Protein AF-Q5FQJ7-F1 (afdb_monomer)

Foldseek 3Di:
DDDDDDDDDDPPPDPDDPDDPDDDQDADADPDPPDDDDPDPPHHDHPHPDCPVVVVVVVVVVVVVCCVVCVVVVVVVVVCPVVDPLAPDAQQQLAAAPCLQEAPDCQWPVNNPVRCVQNVLHGDDPVSSPLHQFPLLVVLLVVLVVCVVVDDPLSVVLNVLLVVLNQQRRAQWHHHRNDIHGDPGPNVVVCPDSVSVHDRSSVSSVSNNVSSVVSLVVQCVVDPDPVSVVSVVNSVNRRHTDPPRPDPDPDDPDPVVD

Sequence (258 aa):
MVESFAGLPAVVQSVSRPDDHKAPLYCGVVDDCTAPARYLHGGPIYFRRDGGCDLARDVGLAGIVTIILASPFLLYLVKGMKVVPGQLNDPDFYSADILNFLVPTPVTLPGGALFSSVSDQFTGNISEQDAYIGLPFFLLAVYFSTIAFRSSLLVKRCVLVFWISVLFSLGGVLHAGENVAHGPLPWHLVDHLPVVSSVLPVRFAMFTSLALTVLCAVFLAQRPTVGRYGVVLCGLLFLFPAPAAQGWEATTSSPFFT

Secondary structure (DSSP, 8-state):
-----------------S--------------TT------TT------S--HHHHHHHHHHHHHHHHHHHHHHHHHHHHHTTTS-S-SS-TTTTPPBTGGGTSPPTTBGGGSTTTHHHHTT-SS-GGG-TT---HHHHHHHHHHHHHGGGS-HHHHHHHHHHHHHHHHHTTTSEEETTEEE----GGGGTTTSTTTTTS-GGGGHHHHHHHHHHHHHHHHHH---HHHHHHHHHHHHHT-B-TTSTT--S----TT--

Mean predicted aligned error: 14.24 Å

Radius of gyration: 25.1 Å; Cα contacts (8 Å, |Δi|>4): 280; chains: 1; bounding box: 56×66×88 Å

Solvent-accessible surface area (backbone atoms only — not comparable to full-atom values): 15317 Å² total; per-residue (Å²): 134,82,90,81,84,82,89,84,78,82,85,75,83,77,84,81,73,87,89,72,101,64,86,82,82,64,80,61,81,74,90,65,94,80,71,77,87,75,85,57,91,88,64,67,83,64,70,70,86,82,45,69,67,60,49,52,48,51,53,48,54,52,48,52,53,49,49,62,74,42,39,69,59,52,54,52,50,64,68,43,55,84,78,49,67,90,62,82,41,60,30,59,53,32,19,32,36,63,50,34,43,65,46,42,39,54,59,21,51,70,5,33,90,83,30,38,90,56,44,74,39,46,60,56,53,82,91,58,57,68,47,50,61,22,58,57,42,49,53,48,52,53,52,49,55,75,44,22,90,81,46,56,72,65,54,36,50,31,48,49,46,23,53,51,20,48,57,51,7,24,18,48,32,45,32,52,44,85,45,75,45,86,55,99,36,79,35,66,80,47,48,84,38,81,75,47,40,42,42,54,20,26,62,34,29,60,48,25,54,50,28,47,51,53,50,51,50,54,58,46,68,76,58,83,41,73,68,56,54,47,49,52,51,50,21,51,54,48,59,30,67,25,88,81,33,86,81,88,60,96,72,81,88,55,85,88,83,113

Structure (mmCIF, N/CA/C/O backbone):
data_AF-Q5FQJ7-F1
#
_entry.id   AF-Q5FQJ7-F1
#
loop_
_atom_site.group_PDB
_atom_site.id
_atom_site.type_symbol
_atom_site.label_atom_id
_atom_site.label_alt_id
_atom_site.label_comp_id
_atom_site.label_asym_id
_atom_site.label_entity_id
_atom_site.label_seq_id
_atom_site.pdbx_PDB_ins_code
_atom_site.Cartn_x
_atom_site.Cartn_y
_atom_site.Cartn_z
_atom_site.occupancy
_atom_site.B_iso_or_equiv
_atom_site.auth_seq_id
_atom_site.auth_comp_id
_atom_site.auth_asym_id
_atom_site.auth_atom_id
_atom_site.pdbx_PDB_model_num
ATOM 1 N N . MET A 1 1 ? -15.580 -45.602 52.787 1.00 35.66 1 MET A N 1
ATOM 2 C CA . MET A 1 1 ? -14.715 -45.618 51.590 1.00 35.66 1 MET A CA 1
ATOM 3 C C . MET A 1 1 ? -15.063 -44.340 50.820 1.00 35.66 1 MET A C 1
ATOM 5 O O . MET A 1 1 ? -16.170 -44.286 50.313 1.00 35.66 1 MET A O 1
ATOM 9 N N . VAL A 1 2 ? -14.450 -43.205 51.202 1.00 31.28 2 VAL A N 1
ATOM 10 C CA . VAL A 1 2 ? -13.399 -42.468 50.437 1.00 31.28 2 VAL A CA 1
ATOM 11 C C . VAL A 1 2 ? -14.014 -41.852 49.160 1.00 31.28 2 VAL A C 1
ATOM 13 O O . VAL A 1 2 ? -14.440 -42.609 48.301 1.00 31.28 2 VAL A O 1
ATOM 16 N N . GLU A 1 3 ? -14.391 -40.559 49.155 1.00 31.31 3 GLU A N 1
ATOM 17 C CA . GLU A 1 3 ? -13.619 -39.384 48.640 1.00 31.31 3 GLU A CA 1
ATOM 18 C C . GLU A 1 3 ? -13.274 -39.459 47.127 1.00 31.31 3 GLU A C 1
ATOM 20 O O . GLU A 1 3 ? -12.993 -40.540 46.638 1.00 31.31 3 GLU A O 1
ATOM 25 N N . SER A 1 4 ? -13.162 -38.406 46.301 1.00 31.97 4 SER A N 1
ATOM 26 C CA . SER A 1 4 ? -13.477 -36.968 46.339 1.00 31.97 4 SER A CA 1
ATOM 27 C C . SER A 1 4 ? -12.961 -36.298 45.029 1.00 31.97 4 SER A C 1
ATOM 29 O O . SER A 1 4 ? -12.097 -36.866 44.367 1.00 31.97 4 SER A O 1
ATOM 31 N N . PHE A 1 5 ? -13.438 -35.068 44.750 1.00 35.50 5 PHE A N 1
ATOM 32 C CA . PHE A 1 5 ? -12.867 -33.961 43.931 1.00 35.50 5 PHE A CA 1
ATOM 33 C C . PHE A 1 5 ? -12.778 -34.101 42.387 1.00 35.50 5 PHE A C 1
ATOM 35 O O . PHE A 1 5 ? -12.168 -35.017 41.858 1.00 35.50 5 PHE A O 1
ATOM 42 N N . ALA A 1 6 ? -13.491 -33.270 41.604 1.00 33.50 6 ALA A N 1
ATOM 43 C CA . ALA A 1 6 ? -13.237 -31.855 41.214 1.00 33.50 6 ALA A CA 1
ATOM 4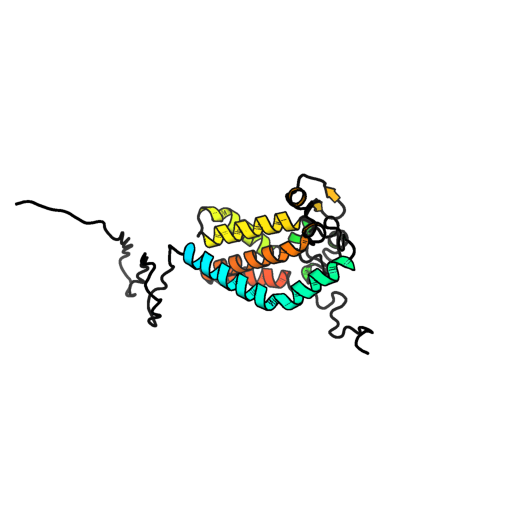4 C C . ALA A 1 6 ? -12.625 -31.792 39.800 1.00 33.50 6 ALA A C 1
ATOM 46 O O . ALA A 1 6 ? -11.720 -32.546 39.492 1.00 33.50 6 ALA A O 1
ATOM 47 N N . GLY A 1 7 ? -13.088 -30.979 38.850 1.00 29.62 7 GLY A N 1
ATOM 48 C CA . GLY A 1 7 ? -13.460 -29.577 38.973 1.00 29.62 7 GLY A CA 1
ATOM 49 C C . GLY A 1 7 ? -12.311 -28.727 38.428 1.00 29.62 7 GLY A C 1
ATOM 50 O O . GLY A 1 7 ? -11.294 -28.603 39.093 1.00 29.62 7 GLY A O 1
ATOM 51 N N . LEU A 1 8 ? -12.483 -28.122 37.249 1.00 27.78 8 LEU A N 1
ATOM 52 C CA . LEU A 1 8 ? -11.815 -26.873 36.873 1.00 27.78 8 LEU A CA 1
ATOM 53 C C . LEU A 1 8 ? -12.796 -26.047 36.017 1.00 27.78 8 LEU A C 1
ATOM 55 O O . LEU A 1 8 ? -13.472 -26.609 35.154 1.00 27.78 8 LEU A O 1
ATOM 59 N N . PRO A 1 9 ? -12.961 -24.747 36.314 1.00 33.84 9 PRO A N 1
ATOM 60 C CA . PRO A 1 9 ? -14.125 -23.972 35.917 1.00 33.84 9 PRO A CA 1
ATOM 61 C C . PRO A 1 9 ? -13.927 -23.293 34.561 1.00 33.84 9 PRO A C 1
ATOM 63 O O . PRO A 1 9 ? -12.853 -22.775 34.254 1.00 33.84 9 PRO A O 1
ATOM 66 N N . ALA A 1 10 ? -15.012 -23.187 33.794 1.00 34.34 10 ALA A N 1
ATOM 67 C CA . ALA A 1 10 ? -15.124 -22.145 32.787 1.00 34.34 10 ALA A CA 1
ATOM 68 C C . ALA A 1 10 ? -14.987 -20.793 33.503 1.00 34.34 10 ALA A C 1
ATOM 70 O O . ALA A 1 10 ? -15.807 -20.447 34.358 1.00 34.34 10 ALA A O 1
ATOM 71 N N . VAL A 1 11 ? -13.937 -20.036 33.189 1.00 30.31 11 VAL A N 1
ATOM 72 C CA . VAL A 1 11 ? -13.782 -18.659 33.663 1.00 30.31 11 VAL A CA 1
ATOM 73 C C . VAL A 1 11 ? -14.806 -17.805 32.918 1.00 30.31 11 VAL A C 1
ATOM 75 O O . VAL A 1 11 ? -14.538 -17.223 31.871 1.00 30.31 11 VAL A O 1
ATOM 78 N N . VAL A 1 12 ? -16.022 -17.771 33.454 1.00 35.97 12 VAL A N 1
ATOM 79 C CA . VAL A 1 12 ? -17.075 -16.843 33.054 1.00 35.97 12 VAL A CA 1
ATOM 80 C C . VAL A 1 12 ? -16.757 -15.511 33.725 1.00 35.97 12 VAL A C 1
ATOM 82 O O . VAL A 1 12 ? -17.091 -15.290 34.886 1.00 35.97 12 VAL A O 1
ATOM 85 N N . GLN A 1 13 ? -16.073 -14.610 33.019 1.00 27.72 13 GLN A N 1
ATOM 86 C CA . GLN A 1 13 ? -15.985 -13.220 33.464 1.00 27.72 13 GLN A CA 1
ATOM 87 C C . GLN A 1 13 ? -17.337 -12.537 33.222 1.00 27.72 13 GLN A C 1
ATOM 89 O O . GLN A 1 13 ? -17.620 -12.042 32.134 1.00 27.72 13 GLN A O 1
ATOM 94 N N . SER A 1 14 ? -18.184 -12.512 34.251 1.00 28.58 14 SER A N 1
ATOM 95 C CA . SER A 1 14 ? -19.385 -11.682 34.287 1.00 28.58 14 SER A CA 1
ATOM 96 C C . SER A 1 14 ? -18.992 -10.231 34.583 1.00 28.58 14 SER A C 1
ATOM 98 O O . SER A 1 14 ? -18.737 -9.870 35.731 1.00 28.58 14 SER A O 1
ATOM 100 N N . VAL A 1 15 ? -18.952 -9.375 33.562 1.00 31.47 15 VAL A N 1
ATOM 101 C CA . VAL A 1 15 ? -18.993 -7.921 33.779 1.00 31.47 15 VAL A CA 1
ATOM 102 C C . VAL A 1 15 ? -20.461 -7.532 33.927 1.00 31.47 15 VAL A C 1
ATOM 104 O O . VAL A 1 15 ? -21.143 -7.245 32.948 1.00 31.47 15 VAL A O 1
ATOM 107 N N . SER A 1 16 ? -20.971 -7.570 35.156 1.00 28.22 16 SER A N 1
ATOM 108 C CA . SER A 1 16 ? -22.284 -7.025 35.501 1.00 28.22 16 SER A CA 1
ATOM 109 C C . SER A 1 16 ? -22.171 -5.511 35.701 1.00 28.22 16 SER A C 1
ATOM 111 O O . SER A 1 16 ? -21.636 -5.057 36.712 1.00 28.22 16 SER A O 1
ATOM 113 N N . ARG A 1 17 ? -22.669 -4.719 34.743 1.00 29.86 17 ARG A N 1
ATOM 114 C CA . ARG A 1 17 ? -23.139 -3.352 35.025 1.00 29.86 17 ARG A CA 1
ATOM 115 C C . ARG A 1 17 ? -24.622 -3.431 35.399 1.00 29.86 17 ARG A C 1
ATOM 117 O O . ARG A 1 17 ? -25.342 -4.156 34.712 1.00 29.86 17 ARG A O 1
ATOM 124 N N . PRO A 1 18 ? -25.078 -2.736 36.453 1.00 37.91 18 PRO A N 1
ATOM 125 C CA . PRO A 1 18 ? -26.500 -2.606 36.718 1.00 37.91 18 PRO A CA 1
ATOM 126 C C . PRO A 1 18 ? -27.097 -1.617 35.704 1.00 37.91 18 PRO A C 1
ATOM 128 O O . PRO A 1 18 ? -26.438 -0.646 35.335 1.00 37.91 18 PRO A O 1
ATOM 131 N N . ASP A 1 19 ? -28.323 -1.902 35.272 1.00 40.00 19 ASP A N 1
ATOM 132 C CA . ASP A 1 19 ? -29.201 -1.062 34.445 1.00 40.00 19 ASP A CA 1
ATOM 133 C C . ASP A 1 19 ? -28.942 -1.054 32.927 1.00 40.00 19 ASP A C 1
ATOM 135 O O . ASP A 1 19 ? -28.351 -0.133 32.376 1.00 40.00 19 ASP A O 1
ATOM 139 N N . ASP A 1 20 ? -29.448 -2.083 32.233 1.00 36.59 20 ASP A N 1
ATOM 140 C CA . ASP A 1 20 ? -30.180 -1.910 30.965 1.00 36.59 20 ASP A CA 1
ATOM 141 C C . ASP A 1 20 ? -30.825 -3.232 30.501 1.00 36.59 20 ASP A C 1
ATOM 143 O O . ASP A 1 20 ? -30.197 -4.291 30.492 1.00 36.59 20 ASP A O 1
ATOM 147 N N . HIS A 1 21 ? -32.094 -3.180 30.081 1.00 38.12 21 HIS A N 1
ATOM 148 C CA . HIS A 1 21 ? -32.849 -4.290 29.477 1.00 38.12 21 HIS A CA 1
ATOM 149 C C . HIS A 1 21 ? -32.295 -4.671 28.086 1.00 38.12 21 HIS A C 1
ATOM 151 O O . HIS A 1 21 ? -32.918 -4.403 27.057 1.00 38.12 21 HIS A O 1
ATOM 157 N N . LYS A 1 22 ? -31.122 -5.309 28.016 1.00 38.38 22 LYS A N 1
ATOM 158 C CA . LYS A 1 22 ? -30.629 -5.958 26.790 1.00 38.38 22 LYS A CA 1
ATOM 159 C C . LYS A 1 22 ? -30.066 -7.336 27.109 1.00 38.38 22 LYS A C 1
ATOM 161 O O . LYS A 1 22 ? -29.233 -7.484 27.998 1.00 38.38 22 LYS A O 1
ATOM 166 N N . ALA A 1 23 ? -30.553 -8.339 26.380 1.00 33.94 23 ALA A N 1
ATOM 167 C CA . ALA A 1 23 ? -30.128 -9.727 26.506 1.00 33.94 23 ALA A CA 1
ATOM 168 C C . ALA A 1 23 ? -28.586 -9.838 26.473 1.00 33.94 23 ALA A C 1
ATOM 170 O O . ALA A 1 23 ? -27.952 -9.211 25.618 1.00 33.94 23 ALA A O 1
ATOM 171 N N . PRO A 1 24 ? -27.967 -10.609 27.383 1.00 32.44 24 PRO A N 1
ATOM 172 C CA . PRO A 1 24 ? -26.518 -10.746 27.439 1.00 32.44 24 PRO A CA 1
ATOM 173 C C . PRO A 1 24 ? -25.988 -11.429 26.169 1.00 32.44 24 PRO A C 1
ATOM 175 O O . PRO A 1 24 ? -26.358 -12.559 25.851 1.00 32.44 24 PRO A O 1
ATOM 178 N N . LEU A 1 25 ? -25.088 -10.752 25.447 1.00 38.28 25 LEU A N 1
ATOM 179 C CA . LEU A 1 25 ? -24.269 -11.374 24.406 1.00 38.28 25 LEU A CA 1
ATOM 180 C C . LEU A 1 25 ? -23.236 -12.285 25.087 1.00 38.28 25 LEU A C 1
ATOM 182 O O . LEU A 1 25 ? -22.182 -11.834 25.533 1.00 38.28 25 LEU A O 1
ATOM 186 N N . TYR A 1 26 ? -23.549 -13.575 25.188 1.00 38.62 26 TYR A N 1
ATOM 187 C CA . TYR A 1 26 ? -22.611 -14.588 25.664 1.00 38.62 26 TYR A CA 1
ATOM 188 C C . TYR A 1 26 ? -21.537 -14.852 24.602 1.00 38.62 26 TYR A C 1
ATOM 190 O O . TYR A 1 26 ? -21.792 -15.527 23.614 1.00 38.62 26 TYR A O 1
ATOM 198 N N . CYS A 1 27 ? -20.319 -14.353 24.799 1.00 34.50 27 CYS A N 1
ATOM 199 C CA . CYS A 1 27 ? -19.167 -14.757 23.994 1.00 34.50 27 CYS A CA 1
ATOM 200 C C . CYS A 1 27 ? -18.543 -15.997 24.652 1.00 34.50 27 CYS A C 1
ATOM 202 O O . CYS A 1 27 ? -17.736 -15.874 25.571 1.00 34.50 27 CYS A O 1
ATOM 204 N N . GLY A 1 28 ? -18.990 -17.195 24.269 1.00 37.44 28 GLY A N 1
ATOM 205 C CA . GLY A 1 28 ? -18.349 -18.434 24.715 1.00 37.44 28 GLY A CA 1
ATOM 206 C C . GLY A 1 28 ? -17.117 -18.745 23.861 1.00 37.44 28 GLY A C 1
ATOM 207 O O . GLY A 1 28 ? -17.062 -18.384 22.690 1.00 37.44 28 GLY A O 1
ATOM 208 N N . VAL A 1 29 ? -16.123 -19.412 24.439 1.00 41.06 29 VAL A N 1
ATOM 209 C CA . VAL A 1 29 ? -15.002 -20.029 23.714 1.00 41.06 29 VAL A CA 1
ATOM 210 C C . VAL A 1 29 ? -15.277 -21.532 23.730 1.00 41.06 29 VAL A C 1
ATOM 212 O O . VAL A 1 29 ? -15.572 -22.074 24.793 1.00 41.06 29 VAL A O 1
ATOM 215 N N . VAL A 1 30 ? -15.298 -22.179 22.563 1.00 46.66 30 VAL A N 1
ATOM 216 C CA . VAL A 1 30 ? -15.550 -23.624 22.435 1.00 46.66 30 VAL A CA 1
ATOM 217 C C . VAL A 1 30 ? -14.259 -24.287 21.965 1.00 46.66 30 VAL A C 1
ATOM 219 O O . VAL A 1 30 ? -13.826 -24.039 20.839 1.00 46.66 30 VAL A O 1
ATOM 222 N N . ASP A 1 31 ? -13.683 -25.134 22.818 1.00 41.75 31 ASP A N 1
ATOM 223 C CA . ASP A 1 31 ? -12.383 -25.798 22.608 1.00 41.75 31 ASP A CA 1
ATOM 224 C C . ASP A 1 31 ? -12.505 -27.159 21.876 1.00 41.75 31 ASP A C 1
ATOM 226 O O . ASP A 1 31 ? -11.554 -27.933 21.805 1.00 41.75 31 ASP A O 1
ATOM 230 N N . ASP A 1 32 ? -13.674 -27.497 21.318 1.00 39.62 32 ASP A N 1
ATOM 231 C CA . ASP A 1 32 ? -13.941 -28.853 20.813 1.00 39.62 32 ASP A CA 1
ATOM 232 C C . ASP A 1 32 ? -13.704 -29.009 19.300 1.00 39.62 32 ASP A C 1
ATOM 234 O O . ASP A 1 32 ? -14.582 -28.713 18.481 1.00 39.62 32 ASP A O 1
ATOM 238 N N . CYS A 1 33 ? -12.511 -29.489 18.928 1.00 46.53 33 CYS A N 1
ATOM 239 C CA . CYS A 1 33 ? -11.994 -29.692 17.562 1.00 46.53 33 CYS A CA 1
ATOM 240 C C . CYS A 1 33 ? -12.867 -30.533 16.605 1.00 46.53 33 CYS A C 1
ATOM 242 O O . CYS A 1 33 ? -12.540 -30.614 15.424 1.00 46.53 33 CYS A O 1
ATOM 244 N N . THR A 1 34 ? -13.956 -31.163 17.060 1.00 38.94 34 THR A N 1
ATOM 245 C CA . THR A 1 34 ? -14.743 -32.100 16.229 1.00 38.94 34 THR A CA 1
ATOM 246 C C . THR A 1 34 ? -16.180 -31.677 15.920 1.00 38.94 34 THR A C 1
ATOM 248 O O . THR A 1 34 ? -16.844 -32.330 15.113 1.00 38.94 34 THR A O 1
ATOM 251 N N . ALA A 1 35 ? -16.676 -30.569 16.478 1.00 38.06 35 ALA A N 1
ATOM 252 C CA . ALA A 1 35 ? -18.060 -30.155 16.254 1.00 38.06 35 ALA A CA 1
ATOM 253 C C . ALA A 1 35 ? -18.236 -29.346 14.943 1.00 38.06 35 ALA A C 1
ATOM 255 O O . ALA A 1 35 ? -17.605 -28.294 14.789 1.00 38.06 35 ALA A O 1
ATOM 256 N N . PRO A 1 36 ? -19.115 -29.767 14.005 1.00 35.62 36 PRO A N 1
ATOM 257 C CA . PRO A 1 36 ? -19.449 -28.968 12.830 1.00 35.62 36 PRO A CA 1
ATOM 258 C C . PRO A 1 36 ? -20.220 -27.706 13.237 1.00 35.62 36 PRO A C 1
ATOM 260 O O . PRO A 1 36 ? -21.120 -27.752 14.079 1.00 35.62 36 PRO A O 1
ATOM 263 N N . ALA A 1 37 ? -19.885 -26.576 12.609 1.00 42.19 37 ALA A N 1
ATOM 264 C CA . ALA A 1 37 ? -20.538 -25.292 12.833 1.00 42.19 37 ALA A CA 1
ATOM 265 C C . ALA A 1 37 ? -22.036 -25.373 12.487 1.00 42.19 37 ALA A C 1
ATOM 267 O O . ALA A 1 37 ? -22.432 -25.289 11.324 1.00 42.19 37 ALA A O 1
ATOM 268 N N . ARG A 1 38 ? -22.898 -25.521 13.498 1.00 37.66 38 ARG A N 1
ATOM 269 C CA . ARG A 1 38 ? -24.331 -25.253 13.341 1.00 37.66 38 ARG A CA 1
ATOM 270 C C . ARG A 1 38 ? -24.530 -23.743 13.346 1.00 37.66 38 ARG A C 1
ATOM 272 O O . ARG A 1 38 ? -24.531 -23.119 14.404 1.00 37.66 38 ARG A O 1
ATOM 279 N N . TYR A 1 39 ? -24.727 -23.173 12.161 1.00 40.91 39 TYR A N 1
ATOM 280 C CA . TYR A 1 39 ? -25.273 -21.828 11.994 1.00 40.91 39 TYR A CA 1
ATOM 281 C C . TYR A 1 39 ? -26.725 -21.816 12.484 1.00 40.91 39 TYR A C 1
ATOM 283 O O . TYR A 1 39 ? -27.670 -21.975 11.717 1.00 40.91 39 TYR A O 1
ATOM 291 N N . LEU A 1 40 ? -26.911 -21.670 13.794 1.00 38.94 40 LEU A N 1
ATOM 292 C CA . LEU A 1 40 ? -28.202 -21.305 14.354 1.00 38.94 40 LEU A CA 1
ATOM 293 C C . LEU A 1 40 ? -28.372 -19.800 14.143 1.00 38.94 40 LEU A C 1
ATOM 295 O O . LEU A 1 40 ? -27.633 -18.994 14.712 1.00 38.94 40 LEU A O 1
ATOM 299 N N . HIS A 1 41 ? -29.320 -19.434 13.279 1.00 39.75 41 HIS A N 1
ATOM 300 C CA . HIS A 1 41 ? -29.748 -18.055 13.065 1.00 39.75 41 HIS A CA 1
ATOM 301 C C . HIS A 1 41 ? -29.968 -17.355 14.420 1.00 39.75 41 HIS A C 1
ATOM 303 O O . HIS A 1 41 ? -30.870 -17.722 15.167 1.00 39.75 41 HIS A O 1
ATOM 309 N N . GLY A 1 42 ? -29.132 -16.357 14.734 1.00 48.81 42 GLY A N 1
ATOM 310 C CA . GLY A 1 42 ? -29.286 -15.486 15.908 1.00 48.81 42 GLY A CA 1
ATOM 311 C C . GLY A 1 42 ? -28.379 -15.764 17.118 1.00 48.81 42 GLY A C 1
ATOM 312 O O . GLY A 1 42 ? -28.536 -15.086 18.129 1.00 48.81 42 GLY A O 1
ATOM 313 N N . GLY A 1 43 ? -27.439 -16.714 17.048 1.00 35.56 43 GLY A N 1
ATOM 314 C CA . GLY A 1 43 ? -26.476 -16.983 18.131 1.00 35.56 43 GLY A CA 1
ATOM 315 C C . GLY A 1 43 ? -25.229 -16.072 18.131 1.00 35.56 43 GLY A C 1
ATOM 316 O O . GLY A 1 43 ? -24.901 -15.480 17.101 1.00 35.56 43 GLY A O 1
ATOM 317 N N . PRO A 1 44 ? -24.511 -15.954 19.266 1.00 39.62 44 PRO A N 1
ATOM 318 C CA . PRO A 1 44 ? -23.276 -15.171 19.365 1.00 39.62 44 PRO A CA 1
ATOM 319 C C . PRO A 1 44 ? -22.201 -15.675 18.387 1.00 39.62 44 PRO A C 1
ATOM 321 O O . PRO A 1 44 ? -22.072 -16.874 18.149 1.00 39.62 44 PRO A O 1
ATOM 324 N N . ILE A 1 45 ? -21.422 -14.755 17.807 1.00 46.88 45 ILE A N 1
ATOM 325 C CA . ILE A 1 45 ? -20.322 -15.087 16.889 1.00 46.88 45 ILE A CA 1
ATOM 326 C C . ILE A 1 45 ? -19.166 -15.670 17.710 1.00 46.88 45 ILE A C 1
ATOM 328 O O . ILE A 1 45 ? -18.409 -14.937 18.345 1.00 46.88 45 ILE A O 1
ATOM 332 N N . TYR A 1 46 ? -19.031 -16.994 17.696 1.00 42.91 46 TYR A N 1
ATOM 333 C CA . TYR A 1 46 ? -17.903 -17.696 18.303 1.00 42.91 46 TYR A CA 1
ATOM 334 C C . TYR A 1 46 ? -16.652 -17.503 17.433 1.00 42.91 46 TYR A C 1
ATOM 336 O O . TYR A 1 46 ? -16.519 -18.117 16.375 1.00 42.91 46 TYR A O 1
ATOM 344 N N . PHE A 1 47 ? -15.714 -16.656 17.867 1.00 48.28 47 PHE A N 1
ATOM 345 C CA . PHE A 1 47 ? -14.361 -16.652 17.306 1.00 48.28 47 PHE A CA 1
ATOM 346 C C . PHE A 1 47 ? -13.602 -17.853 17.871 1.00 48.28 47 PHE A C 1
ATOM 348 O O . PHE A 1 47 ? -13.220 -17.863 19.042 1.00 48.28 47 PHE A O 1
ATOM 355 N N . ARG A 1 48 ? -13.404 -18.877 17.038 1.00 53.56 48 ARG A N 1
ATOM 356 C CA . ARG A 1 48 ? -12.639 -20.072 17.400 1.00 53.56 48 ARG A CA 1
ATOM 357 C C . ARG A 1 48 ? -11.203 -19.672 17.750 1.00 53.56 48 ARG A C 1
ATOM 359 O O . ARG A 1 48 ? -10.495 -19.105 16.919 1.00 53.56 48 ARG A O 1
ATOM 366 N N . ARG A 1 49 ? -10.805 -19.920 19.000 1.00 55.16 49 ARG A N 1
ATOM 367 C CA . ARG A 1 49 ? -9.498 -19.529 19.554 1.00 55.16 49 ARG A CA 1
ATOM 368 C C . ARG A 1 49 ? -8.371 -20.475 19.117 1.00 55.16 49 ARG A C 1
ATOM 370 O O . ARG A 1 49 ? -7.221 -20.044 19.054 1.00 55.16 49 ARG A O 1
ATOM 377 N N . ASP A 1 50 ? -8.728 -21.677 18.667 1.00 57.09 50 ASP A N 1
ATOM 378 C CA . ASP A 1 50 ? -7.787 -22.737 18.309 1.00 57.09 50 ASP A CA 1
ATOM 379 C C . ASP A 1 50 ? -8.025 -23.157 16.855 1.00 57.09 50 ASP A C 1
ATOM 381 O O . ASP A 1 50 ? -8.911 -23.950 16.550 1.00 57.09 50 ASP A O 1
ATOM 385 N N . GLY A 1 51 ? -7.282 -22.542 15.932 1.00 57.06 51 GLY A N 1
ATOM 386 C CA . GLY A 1 51 ? -7.493 -22.704 14.487 1.00 57.06 51 GLY A CA 1
ATOM 387 C C . GLY A 1 51 ? -6.211 -22.914 13.690 1.00 57.06 51 GLY A C 1
ATOM 388 O O . GLY A 1 51 ? -6.220 -22.732 12.483 1.00 57.06 51 GLY A O 1
ATOM 389 N N . GLY A 1 52 ? -5.086 -23.244 14.334 1.00 64.38 52 GLY A N 1
ATOM 390 C CA . GLY A 1 52 ? -3.807 -23.412 13.632 1.00 64.38 52 GLY A CA 1
ATOM 391 C C . GLY A 1 52 ? -3.831 -24.563 12.624 1.00 64.38 52 GLY A C 1
ATOM 392 O O . GLY A 1 52 ? -3.401 -24.390 11.487 1.00 64.38 52 GLY A O 1
ATOM 393 N N . CYS A 1 53 ? -4.382 -25.714 13.024 1.00 70.19 53 CYS A N 1
ATOM 394 C CA . CYS A 1 53 ? -4.500 -26.885 12.150 1.00 70.19 53 CYS A CA 1
ATOM 395 C C . CYS A 1 53 ? -5.557 -26.685 11.058 1.00 70.19 53 CYS A C 1
ATOM 397 O O . CYS A 1 53 ? -5.301 -27.033 9.909 1.00 70.19 53 CYS A O 1
ATOM 399 N N . ASP A 1 54 ? -6.696 -26.075 11.393 1.00 79.25 54 ASP A N 1
ATOM 400 C CA . ASP A 1 54 ? -7.750 -25.769 10.419 1.00 79.25 54 ASP A CA 1
ATOM 401 C C . ASP A 1 54 ? -7.270 -24.735 9.396 1.00 79.25 54 ASP A C 1
ATOM 403 O O . ASP A 1 54 ? -7.400 -24.950 8.198 1.00 79.25 54 ASP A O 1
ATOM 407 N N . LEU A 1 55 ? -6.589 -23.675 9.843 1.00 82.31 55 LEU A N 1
ATOM 408 C CA . LEU A 1 55 ? -5.988 -22.684 8.953 1.00 82.31 55 LEU A CA 1
ATOM 409 C C . LEU A 1 55 ? -4.912 -23.305 8.061 1.00 82.31 55 LEU A C 1
ATOM 411 O O . LEU A 1 55 ? -4.879 -23.029 6.868 1.00 82.31 55 LEU A O 1
ATOM 415 N N . ALA A 1 56 ? -4.028 -24.138 8.616 1.00 85.62 56 ALA A N 1
ATOM 416 C CA . ALA A 1 56 ? -2.999 -24.811 7.827 1.00 85.62 56 ALA A CA 1
ATOM 417 C C . ALA A 1 56 ? -3.619 -25.741 6.774 1.00 85.62 56 ALA A C 1
ATOM 419 O O . ALA A 1 56 ? -3.158 -25.778 5.633 1.00 85.62 56 ALA A O 1
ATOM 420 N N . ARG A 1 57 ? -4.692 -26.451 7.139 1.00 87.94 57 ARG A N 1
ATOM 421 C CA . ARG A 1 57 ? -5.461 -27.297 6.226 1.00 87.94 57 ARG A CA 1
ATOM 422 C C . ARG A 1 57 ? -6.120 -26.473 5.123 1.00 87.94 57 ARG A C 1
ATOM 424 O O . ARG A 1 57 ? -5.989 -26.836 3.958 1.00 87.94 57 ARG A O 1
ATOM 431 N N . ASP A 1 58 ? -6.786 -25.378 5.471 1.00 87.31 58 ASP A N 1
ATOM 432 C CA . ASP A 1 58 ? -7.476 -24.510 4.516 1.00 87.31 58 ASP A CA 1
ATOM 433 C C . ASP A 1 58 ? -6.488 -23.838 3.557 1.00 87.31 58 ASP A C 1
ATOM 435 O O . ASP A 1 58 ? -6.701 -23.848 2.346 1.00 87.31 58 ASP A O 1
ATOM 439 N N . VAL A 1 59 ? -5.361 -23.334 4.072 1.00 91.19 59 VAL A N 1
ATOM 440 C CA . VAL A 1 59 ? -4.265 -22.784 3.258 1.00 91.19 59 VAL A CA 1
ATOM 441 C C . VAL A 1 59 ? -3.681 -23.859 2.340 1.00 91.19 59 VAL A C 1
ATOM 443 O O . VAL A 1 59 ? -3.438 -23.590 1.166 1.00 91.19 59 VAL A O 1
ATOM 446 N N . GLY A 1 60 ? -3.498 -25.085 2.838 1.00 92.75 60 GLY A N 1
ATOM 447 C CA . GLY A 1 60 ? -3.024 -26.212 2.037 1.00 92.75 60 GLY A CA 1
ATOM 448 C C . GLY A 1 60 ? -3.983 -26.566 0.898 1.00 92.75 60 GLY A C 1
ATOM 449 O O . GLY A 1 60 ? -3.561 -26.679 -0.251 1.00 92.75 60 GLY A O 1
ATOM 450 N N . LEU A 1 61 ? -5.281 -26.681 1.192 1.00 93.81 61 LEU A N 1
ATOM 451 C CA . LEU A 1 61 ? -6.318 -26.954 0.193 1.00 93.81 61 LEU A CA 1
ATOM 452 C C . LEU A 1 61 ? -6.412 -25.833 -0.846 1.00 93.81 61 LEU A C 1
ATOM 454 O O . LEU A 1 61 ? -6.410 -26.111 -2.045 1.00 93.81 61 LEU A O 1
ATOM 458 N N . ALA A 1 62 ? -6.432 -24.573 -0.407 1.00 92.19 62 ALA A N 1
ATOM 459 C CA . ALA A 1 62 ? -6.435 -23.417 -1.296 1.00 92.19 62 ALA A CA 1
ATOM 460 C C . ALA A 1 62 ? -5.183 -23.383 -2.186 1.00 92.19 62 ALA A C 1
ATOM 462 O O . ALA A 1 62 ? -5.284 -23.107 -3.382 1.00 92.19 62 ALA A O 1
ATOM 463 N N . GLY A 1 63 ? -4.016 -23.724 -1.633 1.00 93.62 63 GLY A N 1
ATOM 464 C CA . GLY A 1 63 ? -2.765 -23.840 -2.377 1.00 93.62 63 GLY A CA 1
ATOM 465 C C . GLY A 1 63 ? -2.835 -24.909 -3.467 1.00 93.62 63 GLY A C 1
ATOM 466 O O . GLY A 1 63 ? -2.502 -24.632 -4.616 1.00 93.62 63 GLY A O 1
ATOM 467 N N . ILE A 1 64 ? -3.344 -26.102 -3.143 1.00 95.88 64 ILE A N 1
ATOM 468 C CA . ILE A 1 64 ? -3.523 -27.192 -4.116 1.00 95.88 64 ILE A CA 1
ATOM 469 C C . ILE A 1 64 ? -4.462 -26.759 -5.244 1.00 95.88 64 ILE A C 1
ATOM 471 O O . ILE A 1 64 ? -4.117 -26.901 -6.416 1.00 95.88 64 ILE A O 1
ATOM 475 N N . VAL A 1 65 ? -5.622 -26.191 -4.907 1.00 96.31 65 VAL A N 1
ATOM 476 C CA . VAL A 1 65 ? -6.589 -25.706 -5.903 1.00 96.31 65 VAL A CA 1
ATOM 477 C C . VAL A 1 65 ? -5.957 -24.634 -6.791 1.00 96.31 65 VAL A C 1
ATOM 479 O O . VAL A 1 65 ? -6.083 -24.701 -8.012 1.00 96.31 65 VAL A O 1
ATOM 482 N N . THR A 1 66 ? -5.217 -23.692 -6.204 1.00 94.62 66 THR A N 1
ATOM 483 C CA . THR A 1 66 ? -4.513 -22.637 -6.947 1.00 94.62 66 THR A CA 1
ATOM 484 C C . THR A 1 66 ? -3.493 -23.224 -7.916 1.00 94.62 66 THR A C 1
ATOM 486 O O . THR A 1 66 ? -3.469 -22.827 -9.075 1.00 94.62 66 THR A O 1
ATOM 489 N N . ILE A 1 67 ? -2.689 -24.202 -7.486 1.00 95.00 67 ILE A N 1
ATOM 490 C CA . ILE A 1 67 ? -1.703 -24.870 -8.348 1.00 95.00 67 ILE A CA 1
ATOM 491 C C . ILE A 1 67 ? -2.395 -25.596 -9.501 1.00 95.00 67 ILE A C 1
ATOM 493 O O . ILE A 1 67 ? -1.941 -25.490 -10.636 1.00 95.00 67 ILE A O 1
ATOM 497 N N . ILE A 1 68 ? -3.497 -26.304 -9.238 1.00 96.44 68 ILE A N 1
ATOM 498 C CA . ILE A 1 68 ? -4.258 -27.009 -10.278 1.00 96.44 68 ILE A CA 1
ATOM 499 C C . ILE A 1 68 ? -4.767 -26.011 -11.321 1.00 96.44 68 ILE A C 1
ATOM 501 O O . ILE A 1 68 ? -4.535 -26.203 -12.516 1.00 96.44 68 ILE A O 1
ATOM 505 N N . LEU A 1 69 ? -5.404 -24.927 -10.878 1.00 96.06 69 LEU A N 1
ATOM 506 C CA . LEU A 1 69 ? -5.954 -23.900 -11.765 1.00 96.06 69 LEU A CA 1
ATOM 507 C C . LEU A 1 69 ? -4.861 -23.132 -12.522 1.00 96.06 69 LEU A C 1
ATOM 509 O O . LEU A 1 69 ? -5.019 -22.848 -13.706 1.00 96.06 69 LEU A O 1
ATOM 513 N N . ALA A 1 70 ? -3.734 -22.838 -11.870 1.00 94.44 70 ALA A N 1
ATOM 514 C CA . ALA A 1 70 ? -2.593 -22.154 -12.474 1.00 94.44 70 ALA A CA 1
ATOM 515 C C . ALA A 1 70 ? -1.698 -23.087 -13.310 1.00 94.44 70 ALA A C 1
ATOM 517 O O . ALA A 1 70 ? -0.813 -22.606 -14.020 1.00 94.44 70 ALA A O 1
ATOM 518 N N . SER A 1 71 ? -1.905 -24.408 -13.257 1.00 94.69 71 SER A N 1
ATOM 519 C CA . SER A 1 71 ? -1.015 -25.388 -13.888 1.00 94.69 71 SER A CA 1
ATOM 520 C C . SER A 1 71 ? -0.795 -25.176 -15.392 1.00 94.69 71 SER A C 1
ATOM 522 O O . SER A 1 71 ? 0.361 -25.290 -15.806 1.00 94.69 71 SER A O 1
ATOM 524 N N . PRO A 1 72 ? -1.795 -24.795 -16.224 1.00 93.12 72 PRO A N 1
ATOM 525 C CA . PRO A 1 72 ? -1.543 -24.549 -17.642 1.00 93.12 72 PRO A CA 1
ATOM 526 C C . PRO A 1 72 ? -0.564 -23.387 -17.832 1.00 93.12 72 PRO A C 1
ATOM 528 O O . PRO A 1 72 ? 0.390 -23.500 -18.597 1.00 93.12 72 PRO A O 1
ATOM 531 N N . PHE A 1 73 ? -0.750 -22.303 -17.075 1.00 88.12 73 PHE A N 1
ATOM 532 C CA . PHE A 1 73 ? 0.126 -21.136 -17.107 1.00 88.12 73 PHE A CA 1
ATOM 533 C C . PHE A 1 73 ? 1.547 -21.482 -16.645 1.00 88.12 73 PHE A C 1
ATOM 535 O O . PHE A 1 73 ? 2.512 -21.167 -17.339 1.00 88.12 73 PHE A O 1
ATOM 542 N N . LEU A 1 74 ? 1.682 -22.204 -15.527 1.00 88.81 74 LEU A N 1
ATOM 543 C CA . LEU A 1 74 ? 2.980 -22.639 -15.003 1.00 88.81 74 LEU A CA 1
ATOM 544 C C . LEU A 1 74 ? 3.729 -23.545 -15.993 1.00 88.81 74 LEU A C 1
ATOM 546 O O . LEU A 1 74 ? 4.942 -23.414 -16.153 1.00 88.81 74 LEU A O 1
ATOM 550 N N . LEU A 1 75 ? 3.021 -24.428 -16.706 1.00 89.31 75 LEU A N 1
ATOM 551 C CA . LEU A 1 75 ? 3.615 -25.275 -17.744 1.00 89.31 75 LEU A CA 1
ATOM 552 C C . LEU A 1 75 ? 4.175 -24.453 -18.912 1.00 89.31 75 LEU A C 1
ATOM 554 O O . LEU A 1 75 ? 5.275 -24.744 -19.387 1.00 89.31 75 LEU A O 1
ATOM 558 N N . TYR A 1 76 ? 3.444 -23.438 -19.382 1.00 87.38 76 TYR A N 1
ATOM 559 C CA . TYR A 1 76 ? 3.937 -22.543 -20.434 1.00 87.38 76 TYR A CA 1
ATOM 560 C C . TYR A 1 76 ? 5.095 -21.671 -19.950 1.00 87.38 76 TYR A C 1
ATOM 562 O O . TYR A 1 76 ? 6.056 -21.496 -20.696 1.00 87.38 76 TYR A O 1
ATOM 570 N N . LEU A 1 77 ? 5.056 -21.209 -18.698 1.00 84.00 77 LEU A N 1
ATOM 571 C CA . LEU A 1 77 ? 6.145 -20.456 -18.082 1.00 84.00 77 LEU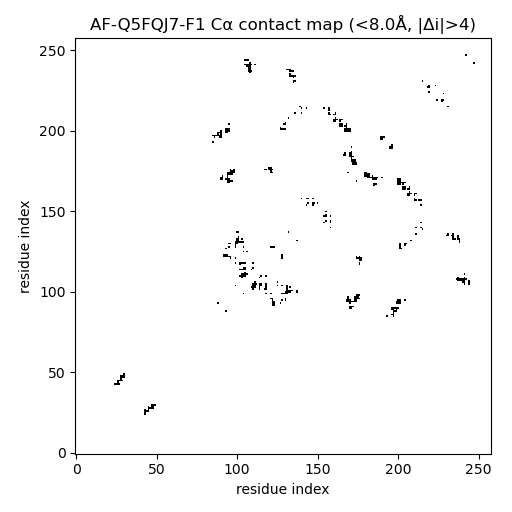 A CA 1
ATOM 572 C C . LEU A 1 77 ? 7.439 -21.277 -18.076 1.00 84.00 77 LEU A C 1
ATOM 574 O O . LEU A 1 77 ? 8.445 -20.826 -18.616 1.00 84.00 77 LEU A O 1
ATOM 578 N N . VAL A 1 78 ? 7.397 -22.522 -17.586 1.00 84.81 78 VAL A N 1
ATOM 579 C CA . VAL A 1 78 ? 8.572 -23.412 -17.547 1.00 84.81 78 VAL A CA 1
ATOM 580 C C . VAL A 1 78 ? 9.104 -23.725 -18.950 1.00 84.81 78 VAL A C 1
ATOM 582 O O . VAL A 1 78 ? 10.317 -23.736 -19.161 1.00 84.81 78 VAL A O 1
ATOM 585 N N . LYS A 1 79 ? 8.220 -23.953 -19.931 1.00 85.06 79 LYS A N 1
ATOM 586 C CA . LYS A 1 79 ? 8.624 -24.164 -21.333 1.00 85.06 79 LYS A CA 1
ATOM 587 C C . LYS A 1 79 ? 9.264 -22.914 -21.946 1.00 85.06 79 LYS A C 1
ATOM 589 O O . LYS A 1 79 ? 10.203 -23.045 -22.729 1.00 85.06 79 LYS A O 1
ATOM 594 N N . GLY A 1 80 ? 8.775 -21.729 -21.583 1.00 77.75 80 GLY A N 1
ATOM 595 C CA . GLY A 1 80 ? 9.246 -20.434 -22.071 1.00 77.75 80 GLY A CA 1
ATOM 596 C C . GLY A 1 80 ? 10.568 -19.960 -21.462 1.00 77.75 80 GLY A C 1
ATOM 597 O O . GLY A 1 80 ? 11.256 -19.172 -22.104 1.00 77.75 80 GLY A O 1
ATOM 598 N N . MET A 1 81 ? 10.988 -20.475 -20.295 1.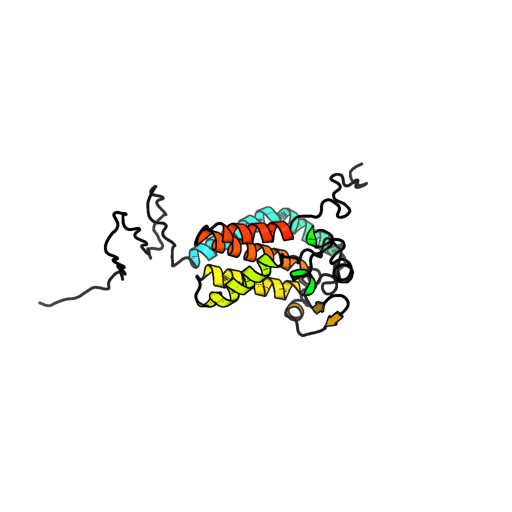00 72.44 81 MET A N 1
ATOM 599 C CA . MET A 1 81 ? 12.217 -20.028 -19.604 1.00 72.44 81 MET A CA 1
ATOM 600 C C . MET A 1 81 ? 13.496 -20.126 -20.450 1.00 72.44 81 MET A C 1
ATOM 602 O O . MET A 1 81 ? 14.457 -19.424 -20.177 1.00 72.44 81 MET A O 1
ATOM 606 N N . LYS A 1 82 ? 13.533 -20.984 -21.480 1.00 70.38 82 LYS A N 1
ATOM 607 C CA . LYS A 1 82 ? 14.696 -21.108 -22.383 1.00 70.38 82 LYS A CA 1
ATOM 608 C C . LYS A 1 82 ? 14.804 -19.983 -23.417 1.00 70.38 82 LYS A C 1
ATOM 610 O O . LYS A 1 82 ? 15.856 -19.825 -24.023 1.00 70.38 82 LYS A O 1
ATOM 615 N N . VAL A 1 83 ? 13.703 -19.281 -23.674 1.00 72.69 83 VAL A N 1
ATOM 616 C CA . VAL A 1 83 ? 13.580 -18.241 -24.711 1.00 72.69 83 VAL A CA 1
ATOM 617 C C . VAL A 1 83 ? 13.656 -16.843 -24.093 1.00 72.69 83 VAL A C 1
ATOM 619 O O . VAL A 1 83 ? 14.014 -15.881 -24.764 1.00 72.69 83 VAL A O 1
ATOM 622 N N . VAL A 1 84 ? 13.332 -16.738 -22.807 1.00 67.19 84 VAL A N 1
ATOM 623 C CA . VAL A 1 84 ? 13.330 -15.490 -22.049 1.00 67.19 84 VAL A CA 1
ATOM 624 C C . VAL A 1 84 ? 14.750 -15.206 -21.530 1.00 67.19 84 VAL A C 1
ATOM 626 O O . VAL A 1 84 ? 15.378 -16.117 -20.988 1.00 67.19 84 VAL A O 1
ATOM 629 N N . PRO A 1 85 ? 15.285 -13.981 -21.688 1.00 68.75 85 PRO A N 1
ATOM 630 C CA . PRO A 1 85 ? 16.583 -13.618 -21.122 1.00 68.75 85 PRO A CA 1
ATOM 631 C C . PRO A 1 85 ? 16.593 -13.800 -19.596 1.00 68.75 85 PRO A C 1
ATOM 633 O O . PRO A 1 85 ? 15.577 -13.619 -18.933 1.00 68.75 85 PRO A O 1
ATOM 636 N N . GLY A 1 86 ? 17.753 -14.158 -19.035 1.00 65.50 86 GLY A N 1
ATOM 637 C CA . GLY A 1 86 ? 17.890 -14.510 -17.612 1.00 65.50 86 GLY A CA 1
ATOM 638 C C . GLY A 1 86 ? 17.584 -13.378 -16.621 1.00 65.50 86 GLY A C 1
ATOM 639 O O . GLY A 1 86 ? 17.378 -13.656 -15.444 1.00 65.50 86 GLY A O 1
ATOM 640 N N . GLN A 1 87 ? 17.529 -12.130 -17.091 1.00 65.75 87 GLN A N 1
ATOM 641 C CA . GLN A 1 87 ? 17.066 -10.975 -16.330 1.00 65.75 87 GLN A CA 1
ATOM 642 C C . GLN A 1 87 ? 16.137 -10.154 -17.225 1.00 65.75 87 GLN A C 1
ATOM 644 O O . GLN A 1 87 ? 16.561 -9.620 -18.250 1.00 65.75 87 GLN A O 1
ATOM 649 N N . LEU A 1 88 ? 14.850 -10.130 -16.874 1.00 70.44 88 LEU A N 1
ATOM 650 C CA . LEU A 1 88 ? 13.833 -9.362 -17.602 1.00 70.44 88 LEU A CA 1
ATOM 651 C C . LEU A 1 88 ? 13.753 -7.917 -17.115 1.00 70.44 88 LEU A C 1
ATOM 653 O O . LEU A 1 88 ? 13.556 -7.007 -17.911 1.00 70.44 88 LEU A O 1
ATOM 657 N N . ASN A 1 89 ? 13.883 -7.742 -15.804 1.00 73.06 89 ASN A N 1
ATOM 658 C CA . ASN A 1 89 ? 13.688 -6.489 -15.098 1.00 73.06 89 ASN A CA 1
ATOM 659 C C . ASN A 1 89 ? 14.842 -6.318 -14.118 1.00 73.06 89 ASN A C 1
ATOM 661 O O . ASN A 1 89 ? 15.232 -7.292 -13.474 1.00 73.06 89 ASN A O 1
ATOM 665 N N . ASP A 1 90 ? 15.372 -5.104 -14.015 1.00 76.50 90 ASP A N 1
ATOM 666 C CA . ASP A 1 90 ? 16.391 -4.762 -13.028 1.00 76.50 90 ASP A CA 1
ATOM 667 C C . ASP A 1 90 ? 15.703 -4.466 -11.676 1.00 76.50 90 ASP A C 1
ATOM 669 O O . ASP A 1 90 ? 14.951 -3.488 -11.585 1.00 76.50 90 ASP A O 1
ATOM 673 N N . PRO A 1 91 ? 15.882 -5.306 -10.636 1.00 72.44 91 PRO A N 1
ATOM 674 C CA . PRO A 1 91 ? 15.227 -5.114 -9.343 1.00 72.44 91 PRO A CA 1
ATOM 675 C C . PRO A 1 91 ? 15.601 -3.790 -8.676 1.00 72.44 91 PRO A C 1
ATOM 677 O O . PRO A 1 91 ? 14.765 -3.208 -7.984 1.00 72.44 91 PRO A O 1
ATOM 680 N N . ASP A 1 92 ? 16.819 -3.294 -8.905 1.00 76.50 92 ASP A N 1
ATOM 681 C CA . ASP A 1 92 ? 17.270 -2.026 -8.337 1.00 76.50 92 ASP A CA 1
ATOM 682 C C . ASP A 1 92 ? 16.527 -0.865 -9.001 1.00 76.50 92 ASP A C 1
ATOM 684 O O . ASP A 1 92 ? 16.048 0.034 -8.315 1.00 76.50 92 ASP A O 1
ATOM 688 N N . PHE A 1 93 ? 16.315 -0.933 -10.318 1.00 77.38 93 PHE A N 1
ATOM 689 C CA . PHE A 1 93 ? 15.536 0.069 -11.049 1.00 77.38 93 PHE A CA 1
ATOM 690 C C . PHE A 1 93 ? 14.037 0.039 -10.700 1.00 77.38 93 PHE A C 1
ATOM 692 O O . PHE A 1 93 ? 13.402 1.090 -10.633 1.00 77.38 93 PHE A O 1
ATOM 699 N N . TYR A 1 94 ? 13.468 -1.146 -10.443 1.00 81.06 94 TYR A N 1
ATOM 700 C CA . TYR A 1 94 ? 12.047 -1.336 -10.100 1.00 81.06 94 TYR A CA 1
ATOM 701 C C . TYR A 1 94 ? 11.778 -1.456 -8.595 1.00 81.06 94 TYR A C 1
ATOM 703 O O . TYR A 1 94 ? 10.883 -2.187 -8.145 1.00 81.06 94 TYR A O 1
ATOM 711 N N . SER A 1 95 ? 12.555 -0.723 -7.810 1.00 83.44 95 SER A N 1
ATOM 712 C CA . SER A 1 95 ? 12.370 -0.558 -6.373 1.00 83.44 95 SER A CA 1
ATOM 713 C C . SER A 1 95 ? 11.450 0.625 -6.067 1.00 83.44 95 SER A C 1
ATOM 715 O O . SER A 1 95 ? 11.417 1.609 -6.800 1.00 83.44 95 SER A O 1
ATOM 717 N N . ALA A 1 96 ? 10.676 0.544 -4.983 1.00 83.44 96 ALA A N 1
ATOM 718 C CA . ALA A 1 96 ? 9.851 1.669 -4.560 1.00 83.44 96 ALA A CA 1
ATOM 719 C C . ALA A 1 96 ? 10.719 2.798 -4.002 1.00 83.44 96 ALA A C 1
ATOM 721 O O . ALA A 1 96 ? 11.553 2.580 -3.121 1.00 83.44 96 ALA A O 1
ATOM 722 N N . ASP A 1 97 ? 10.444 4.018 -4.448 1.00 84.56 97 ASP A N 1
ATOM 723 C CA . ASP A 1 97 ? 10.971 5.220 -3.816 1.00 84.56 97 ASP A CA 1
ATOM 724 C C . ASP A 1 97 ? 10.289 5.442 -2.457 1.00 84.56 97 ASP A C 1
ATOM 726 O O . ASP A 1 97 ? 9.059 5.372 -2.347 1.00 84.56 97 ASP A O 1
ATOM 730 N N . ILE A 1 98 ? 11.067 5.729 -1.407 1.00 86.50 98 ILE A N 1
ATOM 731 C CA . ILE A 1 98 ? 10.517 6.045 -0.078 1.00 86.50 98 ILE A CA 1
ATOM 732 C C . ILE A 1 98 ? 9.539 7.214 -0.175 1.00 86.50 98 ILE A C 1
ATOM 734 O O . ILE A 1 98 ? 8.493 7.213 0.483 1.00 86.50 98 ILE A O 1
ATOM 738 N N . LEU A 1 99 ? 9.883 8.224 -0.973 1.00 85.94 99 LEU A N 1
ATOM 739 C CA . LEU A 1 99 ? 9.070 9.416 -1.129 1.00 85.94 99 LEU A CA 1
ATOM 740 C C . LEU A 1 99 ? 7.738 9.085 -1.793 1.00 85.94 99 LEU A C 1
ATOM 742 O O . LEU A 1 99 ? 6.745 9.701 -1.422 1.00 85.94 99 LEU A O 1
ATOM 746 N N . ASN A 1 100 ? 7.664 8.074 -2.663 1.00 87.88 100 ASN A N 1
ATOM 747 C CA . ASN A 1 100 ? 6.421 7.675 -3.327 1.00 87.88 100 ASN A CA 1
ATOM 748 C C . ASN A 1 100 ? 5.347 7.189 -2.331 1.00 87.88 100 ASN A C 1
ATOM 750 O O . ASN A 1 100 ? 4.159 7.358 -2.567 1.00 87.88 100 ASN A O 1
ATOM 754 N N . PHE A 1 101 ? 5.710 6.692 -1.141 1.00 87.44 101 PHE A N 1
ATOM 755 C CA . PHE A 1 101 ? 4.701 6.361 -0.119 1.00 87.44 101 PHE A CA 1
ATOM 756 C C . PHE A 1 101 ? 3.961 7.594 0.437 1.00 87.44 101 PHE A C 1
ATOM 758 O O . PHE A 1 101 ? 2.859 7.455 0.977 1.00 87.44 101 PHE A O 1
ATOM 765 N N . LEU A 1 102 ? 4.554 8.790 0.333 1.00 88.25 102 LEU A N 1
ATOM 766 C CA . LEU A 1 102 ? 4.033 10.037 0.910 1.00 88.25 102 LEU A CA 1
ATOM 767 C C . LEU A 1 102 ? 3.687 11.099 -0.136 1.00 88.25 102 LEU A C 1
ATOM 769 O O . LEU A 1 102 ? 2.777 11.901 0.088 1.00 88.25 102 LEU A O 1
ATOM 773 N N . VAL A 1 103 ? 4.419 11.127 -1.242 1.00 87.75 103 VAL A N 1
ATOM 774 C CA . VAL A 1 103 ? 4.325 12.124 -2.301 1.00 87.75 103 VAL A CA 1
ATOM 775 C C . VAL A 1 103 ? 3.509 11.525 -3.443 1.00 87.75 103 VAL A C 1
ATOM 777 O O . VAL A 1 103 ? 3.901 10.498 -3.993 1.00 87.75 103 VAL A O 1
ATOM 780 N N . PRO A 1 104 ? 2.367 12.137 -3.787 1.00 86.88 104 PRO A N 1
ATOM 781 C CA . PRO A 1 104 ? 1.514 11.640 -4.851 1.00 86.88 104 PRO A CA 1
ATOM 782 C C . PRO A 1 104 ? 2.185 11.789 -6.217 1.00 86.88 104 PRO A C 1
ATOM 784 O O . PRO A 1 104 ? 2.869 12.776 -6.485 1.00 86.88 104 PRO A O 1
ATOM 787 N N . THR A 1 105 ? 1.935 10.817 -7.085 1.00 85.00 105 THR A N 1
ATOM 788 C CA . THR A 1 105 ? 2.402 10.792 -8.473 1.00 85.00 105 THR A CA 1
ATOM 789 C C . THR A 1 105 ? 1.381 11.443 -9.411 1.00 85.00 105 THR A C 1
ATOM 791 O O . THR A 1 105 ? 0.202 11.568 -9.041 1.00 85.00 105 THR A O 1
ATOM 794 N N . PRO A 1 106 ? 1.767 11.798 -10.654 1.00 82.06 106 PRO A N 1
ATOM 795 C CA . PRO A 1 106 ? 0.879 12.468 -11.609 1.00 82.06 106 PRO A CA 1
ATOM 796 C C . PRO A 1 106 ? -0.403 11.695 -11.960 1.00 82.06 106 PRO A C 1
ATOM 798 O O . PRO A 1 106 ? -1.350 12.284 -12.478 1.00 82.06 106 PRO A O 1
ATOM 801 N N . VAL A 1 107 ? -0.461 10.389 -11.672 1.00 82.69 107 VAL A N 1
ATOM 802 C CA . VAL A 1 107 ? -1.653 9.545 -11.879 1.00 82.69 107 VAL A CA 1
ATOM 803 C C . VAL A 1 107 ? -2.738 9.746 -10.817 1.00 82.69 107 VAL A C 1
ATOM 805 O O . VAL A 1 107 ? -3.886 9.351 -11.029 1.00 82.69 107 VAL A O 1
ATOM 808 N N . THR A 1 108 ? -2.418 10.396 -9.698 1.00 85.19 108 THR A N 1
ATOM 809 C CA . THR A 1 108 ? -3.373 10.724 -8.629 1.00 85.19 108 THR A CA 1
ATOM 810 C C . THR A 1 108 ? -3.754 12.201 -8.667 1.00 85.19 108 THR A C 1
ATOM 812 O O . THR A 1 108 ? -2.944 13.065 -8.996 1.00 85.19 108 THR A O 1
ATOM 815 N N . LEU A 1 109 ? -5.000 12.516 -8.307 1.00 83.69 109 LEU A N 1
ATOM 816 C CA . LEU A 1 109 ? -5.548 13.872 -8.337 1.00 83.69 109 LEU A CA 1
ATOM 817 C C . LEU A 1 109 ? -4.686 14.913 -7.587 1.00 83.69 109 LEU A C 1
ATOM 819 O O . LEU A 1 109 ? -4.427 15.971 -8.166 1.00 83.69 109 LEU A O 1
ATOM 823 N N . PRO A 1 110 ? -4.209 14.667 -6.345 1.00 81.12 110 PRO A N 1
ATOM 824 C CA . PRO A 1 110 ? -3.339 15.623 -5.658 1.00 81.12 110 PRO A CA 1
ATOM 825 C C . PRO A 1 110 ? -1.921 15.698 -6.243 1.00 81.12 110 PRO A C 1
ATOM 827 O O . PRO A 1 110 ? -1.239 16.689 -5.997 1.00 81.12 110 PRO A O 1
ATOM 830 N N . GLY A 1 111 ? -1.475 14.689 -6.998 1.00 75.56 111 GLY A N 1
ATOM 831 C CA . GLY A 1 111 ? -0.105 14.555 -7.502 1.00 75.56 111 GLY A CA 1
ATOM 832 C C . GLY A 1 111 ? 0.195 15.224 -8.830 1.00 75.56 111 GLY A C 1
ATOM 833 O O . GLY A 1 111 ? 1.295 15.047 -9.333 1.00 75.56 111 GLY A O 1
ATOM 834 N N . GLY A 1 112 ? -0.742 15.996 -9.390 1.00 74.25 112 GLY A N 1
ATOM 835 C CA . GLY A 1 112 ? -0.511 16.800 -10.594 1.00 74.25 112 GLY A CA 1
ATOM 836 C C . GLY A 1 112 ? 0.579 17.875 -10.414 1.00 74.25 112 GLY A C 1
ATOM 837 O O . GLY A 1 112 ? 1.621 17.665 -9.803 1.00 74.25 112 GLY A O 1
ATOM 838 N N . ALA A 1 113 ? 0.346 19.092 -10.909 1.00 67.88 113 ALA A N 1
ATOM 839 C CA . ALA A 1 113 ? 1.374 20.148 -10.925 1.00 67.88 113 ALA A CA 1
ATOM 840 C C . ALA A 1 113 ? 1.969 20.534 -9.547 1.00 67.88 113 ALA A C 1
ATOM 842 O O . ALA A 1 113 ? 2.991 21.210 -9.493 1.00 67.88 113 ALA A O 1
ATOM 843 N N . LEU A 1 114 ? 1.340 20.138 -8.432 1.00 74.75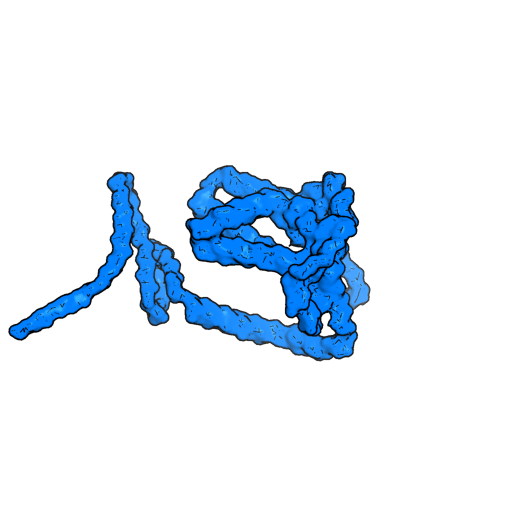 114 LEU A N 1
ATOM 844 C CA . LEU A 1 114 ? 1.813 20.444 -7.077 1.00 74.75 114 LEU A CA 1
ATOM 845 C C . LEU A 1 114 ? 3.041 19.626 -6.656 1.00 74.75 114 LEU A C 1
ATOM 847 O O . LEU A 1 114 ? 3.847 20.123 -5.874 1.00 74.75 114 LEU A O 1
ATOM 851 N N . PHE A 1 115 ? 3.176 18.393 -7.151 1.00 80.81 115 PHE A N 1
ATOM 852 C CA . PHE A 1 115 ? 4.231 17.461 -6.734 1.00 80.81 115 PHE A CA 1
ATOM 853 C C . PHE 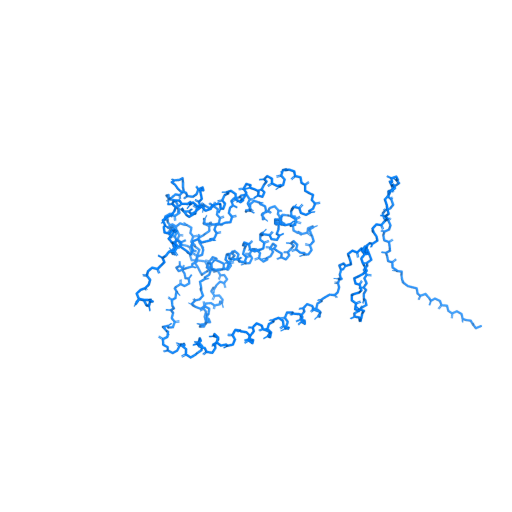A 1 115 ? 5.030 16.891 -7.910 1.00 80.81 115 PHE A C 1
ATOM 855 O O . PHE A 1 115 ? 5.900 16.047 -7.694 1.00 80.81 115 PHE A O 1
ATOM 862 N N . SER A 1 116 ? 4.789 17.364 -9.137 1.00 78.62 116 SER A N 1
ATOM 863 C CA . SER A 1 116 ? 5.525 16.922 -10.329 1.00 78.62 116 SER A CA 1
ATOM 864 C C . SER A 1 116 ? 7.037 17.114 -10.176 1.00 78.62 116 SER A C 1
ATOM 866 O O . SER A 1 116 ? 7.795 16.202 -10.455 1.00 78.62 116 SER A O 1
ATOM 868 N N . SER A 1 117 ? 7.491 18.223 -9.580 1.00 80.19 117 SER A N 1
ATOM 869 C CA . SER A 1 117 ? 8.927 18.484 -9.373 1.00 80.19 117 SER A CA 1
ATOM 870 C C . SER A 1 117 ? 9.665 17.423 -8.547 1.00 80.19 117 SER A C 1
ATOM 872 O O . SER A 1 117 ? 10.878 17.294 -8.694 1.00 80.19 117 SER A O 1
ATOM 874 N N . VAL A 1 118 ? 8.955 16.696 -7.678 1.00 79.50 118 VAL A N 1
ATOM 875 C CA . VAL A 1 118 ? 9.507 15.610 -6.852 1.00 79.50 118 VAL A CA 1
ATOM 876 C C . VAL A 1 118 ? 9.182 14.248 -7.459 1.00 79.50 118 VAL A C 1
ATOM 878 O O . VAL A 1 118 ? 10.046 13.382 -7.496 1.00 79.50 118 VAL A O 1
ATOM 881 N N . SER A 1 119 ? 7.957 14.052 -7.948 1.00 80.81 119 SER A N 1
ATOM 882 C CA . SER A 1 119 ? 7.522 12.768 -8.512 1.00 80.81 119 SER A CA 1
ATOM 883 C C . SER A 1 119 ? 8.145 12.445 -9.872 1.00 80.81 119 SER A C 1
ATOM 885 O O . SER A 1 119 ? 8.339 11.272 -10.172 1.00 80.81 119 SER A O 1
ATOM 887 N N . ASP A 1 120 ? 8.566 13.454 -10.643 1.00 81.75 120 ASP A N 1
ATOM 888 C CA . ASP A 1 120 ? 9.325 13.266 -11.889 1.00 81.75 120 ASP A CA 1
ATOM 889 C C . ASP A 1 120 ? 10.730 12.679 -11.638 1.00 81.75 120 ASP A C 1
ATOM 891 O O . ASP A 1 120 ? 11.373 12.194 -12.566 1.00 81.75 120 ASP A O 1
ATOM 895 N N . GLN A 1 121 ? 11.211 12.709 -10.390 1.00 82.12 121 GLN A N 1
ATOM 896 C CA . GLN A 1 121 ? 12.510 12.155 -9.995 1.00 82.12 121 GLN A CA 1
ATOM 897 C C . GLN A 1 121 ? 12.432 10.679 -9.581 1.00 82.12 121 GLN A C 1
ATOM 899 O O . GLN A 1 121 ? 13.464 10.079 -9.288 1.00 82.12 121 GLN A O 1
ATOM 904 N N . PHE A 1 122 ? 11.233 10.093 -9.506 1.00 82.00 122 PHE A N 1
ATOM 905 C CA . PHE A 1 122 ? 11.071 8.699 -9.097 1.00 82.00 122 PHE A CA 1
ATOM 906 C C . PHE A 1 122 ? 11.536 7.736 -10.190 1.00 82.00 122 PHE A C 1
ATOM 908 O O . PHE A 1 122 ? 11.334 7.966 -11.383 1.00 82.00 122 PHE A O 1
ATOM 915 N N . THR A 1 123 ? 12.132 6.623 -9.769 1.00 76.69 123 THR A N 1
ATOM 916 C CA . THR A 1 123 ? 12.587 5.552 -10.661 1.00 76.69 123 THR A CA 1
ATOM 917 C C . THR A 1 123 ? 11.433 4.669 -11.148 1.00 76.69 123 THR A C 1
ATOM 919 O O . THR A 1 123 ? 10.304 4.738 -10.651 1.00 76.69 123 THR A O 1
ATOM 922 N N . GLY A 1 124 ? 11.705 3.843 -12.164 1.00 72.12 124 GLY A N 1
ATOM 923 C CA . GLY A 1 124 ? 10.697 2.998 -12.807 1.00 72.12 124 GLY A CA 1
ATOM 924 C C . GLY A 1 124 ? 9.798 3.752 -13.790 1.00 72.12 124 GLY A C 1
ATOM 925 O O . GLY A 1 124 ? 9.936 4.956 -14.010 1.00 72.12 124 GLY A O 1
ATOM 926 N N . ASN A 1 125 ? 8.860 3.034 -14.411 1.00 77.50 125 ASN A N 1
ATOM 927 C CA . ASN A 1 125 ? 7.828 3.679 -15.218 1.00 77.50 125 ASN A CA 1
ATOM 928 C C . ASN A 1 125 ? 6.712 4.229 -14.330 1.00 77.50 125 ASN A C 1
ATOM 930 O O . ASN A 1 125 ? 6.472 3.730 -13.235 1.00 77.50 125 ASN A O 1
ATOM 934 N N . ILE A 1 126 ? 5.932 5.176 -14.856 1.00 73.69 126 ILE A N 1
ATOM 935 C CA . ILE A 1 126 ? 4.747 5.719 -14.170 1.00 73.69 126 ILE A CA 1
ATOM 936 C C . ILE A 1 126 ? 3.790 4.598 -13.715 1.00 73.69 126 ILE A C 1
ATOM 938 O O . ILE A 1 126 ? 3.224 4.684 -12.633 1.00 73.69 126 ILE A O 1
ATOM 942 N N . SER A 1 127 ? 3.658 3.516 -14.493 1.00 71.50 127 SER A N 1
ATOM 943 C CA . SER A 1 127 ? 2.835 2.339 -14.157 1.00 71.50 127 SER A CA 1
ATOM 944 C C . SER A 1 127 ? 3.405 1.443 -13.051 1.00 71.50 127 SER A C 1
ATOM 946 O O . SER A 1 127 ? 2.796 0.441 -12.694 1.00 71.50 127 SER A O 1
ATOM 948 N N . GLU A 1 128 ? 4.629 1.704 -12.609 1.00 73.12 128 GLU A N 1
ATOM 949 C CA . GLU A 1 128 ? 5.309 0.976 -11.536 1.00 73.12 128 GLU A CA 1
ATOM 950 C C . GLU A 1 128 ? 5.494 1.860 -10.302 1.00 73.12 128 GLU A C 1
ATOM 952 O O . GLU A 1 128 ? 5.845 1.356 -9.241 1.00 73.12 128 GLU A O 1
ATOM 957 N N . GLN A 1 129 ? 5.163 3.151 -10.391 1.00 78.25 129 GLN A N 1
ATOM 958 C CA . GLN A 1 129 ? 5.164 4.094 -9.278 1.00 78.25 129 GLN A CA 1
ATOM 959 C C . GLN A 1 129 ? 3.866 4.015 -8.444 1.00 78.25 129 GLN A C 1
ATOM 961 O O . GLN A 1 129 ? 3.353 5.029 -7.976 1.00 78.25 129 GLN A O 1
ATOM 966 N N . ASP A 1 130 ? 3.369 2.805 -8.181 1.00 77.56 130 ASP A N 1
ATOM 967 C CA . ASP A 1 130 ? 2.085 2.548 -7.502 1.00 77.56 130 ASP A CA 1
ATOM 968 C C . ASP A 1 130 ? 2.204 2.442 -5.964 1.00 77.56 130 ASP A C 1
ATOM 970 O O . ASP A 1 130 ? 1.315 1.922 -5.285 1.00 77.56 130 ASP A O 1
ATOM 974 N N . ALA A 1 131 ? 3.317 2.901 -5.380 1.00 86.19 131 ALA A N 1
ATOM 975 C CA . ALA A 1 131 ? 3.573 2.793 -3.939 1.00 86.19 131 ALA A CA 1
ATOM 976 C C . ALA A 1 131 ? 2.816 3.838 -3.094 1.00 86.19 131 ALA A C 1
ATOM 978 O O . ALA A 1 131 ? 2.765 3.722 -1.864 1.00 86.19 131 ALA A O 1
ATOM 979 N N . TYR A 1 132 ? 2.206 4.838 -3.735 1.00 88.81 132 TYR A N 1
ATOM 980 C CA . TYR A 1 132 ? 1.448 5.878 -3.055 1.00 88.81 132 TYR A CA 1
ATOM 981 C C . TYR A 1 132 ? 0.195 5.327 -2.371 1.00 88.81 132 TYR A C 1
ATOM 983 O O . TYR A 1 132 ? -0.747 4.865 -3.007 1.00 88.81 132 TYR A O 1
ATOM 991 N N . ILE A 1 133 ? 0.163 5.426 -1.041 1.00 88.12 133 ILE A N 1
ATOM 992 C CA . ILE A 1 133 ? -0.952 4.951 -0.205 1.00 88.12 133 ILE A CA 1
ATOM 993 C C . ILE A 1 133 ? -1.838 6.082 0.323 1.00 88.12 133 ILE A C 1
ATOM 995 O O . ILE A 1 133 ? -2.862 5.810 0.942 1.00 88.12 133 ILE A O 1
ATOM 999 N N . GLY A 1 134 ? -1.472 7.345 0.092 1.00 88.00 134 GLY A N 1
ATOM 1000 C CA . GLY A 1 134 ? -2.189 8.504 0.617 1.00 88.00 134 GLY A CA 1
ATOM 1001 C C . GLY A 1 134 ? -1.767 8.888 2.037 1.00 88.00 134 GLY A C 1
ATOM 1002 O O . GLY A 1 134 ? -1.757 8.069 2.959 1.00 88.00 134 GLY A O 1
ATOM 1003 N N . LEU A 1 135 ? -1.493 10.180 2.244 1.00 88.12 135 LEU A N 1
ATOM 1004 C CA . LEU A 1 135 ?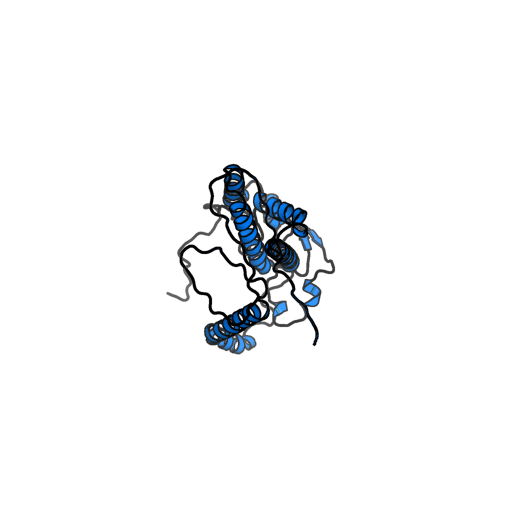 -1.074 10.719 3.543 1.00 88.12 135 LEU A CA 1
ATOM 1005 C C . LEU A 1 135 ? -2.058 10.391 4.691 1.00 88.12 135 LEU A C 1
ATOM 1007 O O . LEU A 1 135 ? -1.595 9.956 5.750 1.00 88.12 135 LEU A O 1
ATOM 1011 N N . PRO A 1 136 ? -3.396 10.509 4.527 1.00 89.31 136 PRO A N 1
ATOM 1012 C CA . PRO A 1 136 ? -4.336 10.166 5.598 1.00 89.31 136 PRO A CA 1
ATOM 1013 C C . PRO A 1 136 ? -4.253 8.695 6.020 1.00 89.31 136 PRO A C 1
ATOM 1015 O O . PRO A 1 136 ? -4.356 8.374 7.205 1.00 89.31 136 PRO A O 1
ATOM 1018 N N . PHE A 1 137 ? -4.041 7.794 5.061 1.00 91.62 137 PHE A N 1
ATOM 1019 C CA . PHE A 1 137 ? -3.943 6.368 5.334 1.00 91.62 137 PHE A CA 1
ATOM 1020 C C . PHE A 1 137 ? -2.582 5.974 5.906 1.00 91.62 137 PHE A C 1
ATOM 1022 O O . PHE A 1 137 ? -2.532 5.136 6.806 1.00 91.62 137 PHE A O 1
ATOM 1029 N N . PHE A 1 138 ? -1.495 6.624 5.487 1.00 91.19 138 PHE A N 1
ATOM 1030 C CA . PHE A 1 138 ? -0.196 6.463 6.139 1.00 91.19 138 PHE A CA 1
ATOM 1031 C C . PHE A 1 138 ? -0.269 6.842 7.625 1.00 91.19 138 PHE A C 1
ATOM 1033 O O . PHE A 1 138 ? 0.130 6.061 8.490 1.00 91.19 138 PHE A O 1
ATOM 1040 N N . LEU A 1 139 ? -0.870 7.994 7.947 1.00 93.06 139 LEU A N 1
ATOM 1041 C CA . LEU A 1 139 ? -1.081 8.422 9.335 1.00 93.06 139 LEU A CA 1
ATOM 1042 C C . LEU A 1 139 ? -1.933 7.420 10.124 1.00 93.06 139 LEU A C 1
ATOM 1044 O O . LEU A 1 139 ? -1.654 7.153 11.295 1.00 93.06 139 LEU A O 1
ATOM 1048 N N . LEU A 1 140 ? -2.941 6.821 9.485 1.00 92.44 140 LEU A N 1
ATOM 1049 C CA . LEU A 1 140 ? -3.743 5.761 10.089 1.00 92.44 140 LEU A CA 1
ATOM 1050 C C . LEU A 1 140 ? -2.907 4.500 10.373 1.00 92.44 140 LEU A C 1
ATOM 1052 O O . LEU A 1 140 ? -3.030 3.916 11.451 1.00 92.44 140 LEU A O 1
ATOM 1056 N N . ALA A 1 141 ? -2.033 4.094 9.451 1.00 92.31 141 ALA A N 1
ATOM 1057 C CA . ALA A 1 141 ? -1.139 2.950 9.633 1.00 92.31 141 ALA A CA 1
ATOM 1058 C C . ALA A 1 141 ? -0.143 3.187 10.782 1.00 92.31 141 ALA A C 1
ATOM 1060 O O . ALA A 1 141 ? 0.069 2.307 11.624 1.00 92.31 141 ALA A O 1
ATOM 1061 N N . VAL A 1 142 ? 0.416 4.399 10.874 1.00 93.75 142 VAL A N 1
ATOM 1062 C CA . VAL A 1 142 ? 1.278 4.824 11.987 1.00 93.75 142 VAL A CA 1
ATOM 1063 C C . VAL A 1 142 ? 0.502 4.796 13.302 1.00 93.75 142 VAL A C 1
ATOM 1065 O O . VAL A 1 142 ? 0.970 4.199 14.271 1.00 93.75 142 VAL A O 1
ATOM 1068 N N . TYR A 1 143 ? -0.717 5.343 13.335 1.00 94.12 143 TYR A N 1
ATOM 1069 C CA . TYR A 1 143 ? -1.588 5.269 14.507 1.00 94.12 143 TYR A CA 1
ATOM 1070 C C . TYR A 1 143 ? -1.784 3.818 14.965 1.00 94.12 143 TYR A C 1
ATOM 1072 O O . TYR A 1 143 ? -1.496 3.505 16.122 1.00 94.12 143 TYR A O 1
ATOM 1080 N N . PHE A 1 144 ? -2.170 2.909 14.064 1.00 92.50 144 PHE A N 1
ATOM 1081 C CA . PHE A 1 144 ? -2.324 1.490 14.395 1.00 92.50 144 PHE A CA 1
ATOM 1082 C C . PHE A 1 144 ? -1.028 0.838 14.867 1.00 92.50 144 PHE A C 1
ATOM 1084 O O . PHE A 1 144 ? -1.071 0.001 15.766 1.00 92.50 144 PHE A O 1
ATOM 1091 N N . SER A 1 145 ? 0.117 1.254 14.327 1.00 92.94 145 SER A N 1
ATOM 1092 C CA . SER A 1 145 ? 1.430 0.779 14.765 1.00 92.94 145 SER A CA 1
ATOM 1093 C C . SER A 1 145 ? 1.714 1.154 16.224 1.00 92.94 145 SER A C 1
ATOM 1095 O O . SER A 1 145 ? 2.171 0.309 16.991 1.00 92.94 145 SER A O 1
ATOM 1097 N N . THR A 1 146 ? 1.353 2.369 16.659 1.00 94.69 146 THR A N 1
ATOM 1098 C CA . THR A 1 146 ? 1.558 2.802 18.059 1.00 94.69 146 THR A CA 1
ATOM 1099 C C . THR A 1 146 ? 0.687 2.040 19.060 1.00 94.69 146 THR A C 1
ATOM 1101 O O . THR A 1 146 ? 1.107 1.774 20.187 1.00 94.69 146 THR A O 1
ATOM 1104 N N . ILE A 1 147 ? -0.519 1.636 18.652 1.00 92.38 147 ILE A N 1
ATOM 1105 C CA . ILE A 1 147 ? -1.451 0.886 19.505 1.00 92.38 147 ILE A CA 1
ATOM 1106 C C . ILE A 1 147 ? -1.373 -0.629 19.291 1.00 92.38 147 ILE A C 1
ATOM 1108 O O . ILE A 1 147 ? -2.071 -1.375 19.986 1.00 92.38 147 ILE A O 1
ATOM 1112 N N . ALA A 1 148 ? -0.535 -1.109 18.365 1.00 89.56 148 ALA A N 1
ATOM 1113 C CA . ALA A 1 148 ? -0.495 -2.506 17.938 1.00 89.56 148 ALA A CA 1
ATOM 1114 C C . ALA A 1 148 ? -0.279 -3.452 19.121 1.00 89.56 148 ALA A C 1
ATOM 1116 O O . ALA A 1 148 ? -1.021 -4.419 19.274 1.00 89.56 148 ALA A O 1
ATOM 1117 N N . PHE A 1 149 ? 0.657 -3.137 20.025 1.00 87.19 149 PHE A N 1
ATOM 1118 C CA . PHE A 1 149 ? 0.963 -3.966 21.198 1.00 87.19 149 PHE A CA 1
ATOM 1119 C C . PHE A 1 149 ? -0.242 -4.216 22.112 1.00 87.19 149 PHE A C 1
ATOM 1121 O O . PHE A 1 149 ? -0.359 -5.307 22.677 1.00 87.19 149 PHE A O 1
ATOM 1128 N N . ARG A 1 150 ? -1.159 -3.245 22.199 1.00 86.88 150 ARG A N 1
ATOM 1129 C CA . ARG A 1 150 ? -2.389 -3.314 23.003 1.00 86.88 150 ARG A CA 1
ATOM 1130 C C . ARG A 1 150 ? -3.629 -3.720 22.203 1.00 86.88 150 ARG A C 1
ATOM 1132 O O . ARG A 1 150 ? -4.708 -3.831 22.774 1.00 86.88 150 ARG A O 1
ATOM 1139 N N . SER A 1 151 ? -3.484 -3.936 20.901 1.00 87.81 151 SER A N 1
ATOM 1140 C CA . SER A 1 151 ? -4.581 -4.278 19.998 1.00 87.81 151 SER A CA 1
ATOM 1141 C C . SER A 1 151 ? -4.735 -5.791 19.817 1.00 87.81 151 SER A C 1
ATOM 1143 O O . SER A 1 151 ? -3.931 -6.591 20.308 1.00 87.81 151 SER A O 1
ATOM 1145 N N . SER A 1 152 ? -5.787 -6.190 19.098 1.00 88.69 152 SER A N 1
ATOM 1146 C CA . SER A 1 152 ? -6.041 -7.588 18.745 1.00 88.69 152 SER A CA 1
ATOM 1147 C C . SER A 1 152 ? -4.911 -8.181 17.894 1.00 88.69 152 SER A C 1
ATOM 1149 O O . SER A 1 152 ? -4.163 -7.470 17.218 1.00 88.69 152 SER A O 1
ATOM 1151 N N . LEU A 1 153 ? -4.807 -9.513 17.893 1.00 88.19 153 LEU A N 1
ATOM 1152 C CA . LEU A 1 153 ? -3.804 -10.234 17.105 1.00 88.19 153 LEU A CA 1
ATOM 1153 C C . LEU A 1 153 ? -3.912 -9.932 15.600 1.00 88.19 153 LEU A C 1
ATOM 1155 O O . LEU A 1 153 ? -2.893 -9.884 14.917 1.00 88.19 153 LEU A O 1
ATOM 1159 N N . LEU A 1 154 ? -5.128 -9.674 15.103 1.00 88.12 154 LEU A N 1
ATOM 1160 C CA . LEU A 1 154 ? -5.375 -9.252 13.724 1.00 88.12 154 LEU A CA 1
ATOM 1161 C C . LEU A 1 154 ? -4.637 -7.948 13.397 1.00 88.12 154 LEU A C 1
ATOM 1163 O O . LEU A 1 154 ? -3.861 -7.919 12.451 1.00 88.12 154 LEU A O 1
ATOM 1167 N N . VAL A 1 155 ? -4.817 -6.899 14.211 1.00 91.06 155 VAL A N 1
ATOM 1168 C CA . VAL A 1 155 ? -4.156 -5.597 14.001 1.00 91.06 155 VAL A CA 1
ATOM 1169 C C . VAL A 1 155 ? -2.639 -5.757 14.020 1.00 91.06 155 VAL A C 1
ATOM 1171 O O . VAL A 1 155 ? -1.963 -5.222 13.149 1.00 91.06 155 VAL A O 1
ATOM 1174 N N . LYS A 1 156 ? -2.102 -6.550 14.957 1.00 91.56 156 LYS A N 1
ATOM 1175 C CA . LYS A 1 156 ? -0.660 -6.839 15.028 1.00 91.56 156 LYS A CA 1
ATOM 1176 C C . LYS A 1 156 ? -0.144 -7.482 13.742 1.00 91.56 156 LYS A C 1
ATOM 1178 O O . LYS A 1 156 ? 0.872 -7.046 13.215 1.00 91.56 156 LYS A O 1
ATOM 1183 N N . ARG A 1 157 ? -0.850 -8.496 13.229 1.00 92.88 157 ARG A N 1
ATOM 1184 C CA . ARG A 1 157 ? -0.492 -9.184 11.979 1.00 92.88 157 ARG A CA 1
ATOM 1185 C C . ARG A 1 157 ? -0.592 -8.250 10.774 1.00 92.88 157 ARG A C 1
ATOM 1187 O O . ARG A 1 157 ? 0.325 -8.242 9.968 1.00 92.88 157 ARG A O 1
ATOM 1194 N N . CYS A 1 158 ? -1.641 -7.435 10.673 1.00 92.75 158 CYS A N 1
ATOM 1195 C CA . CYS A 1 158 ? -1.787 -6.463 9.587 1.00 92.75 158 CYS A CA 1
ATOM 1196 C C . CYS A 1 158 ? -0.680 -5.404 9.613 1.00 92.75 158 CYS A C 1
ATOM 1198 O O . CYS A 1 158 ? -0.090 -5.134 8.577 1.00 92.75 158 CYS A O 1
ATOM 1200 N N . VAL A 1 159 ? -0.348 -4.850 10.784 1.00 93.75 159 VAL A N 1
ATOM 1201 C CA . VAL A 1 159 ? 0.771 -3.904 10.9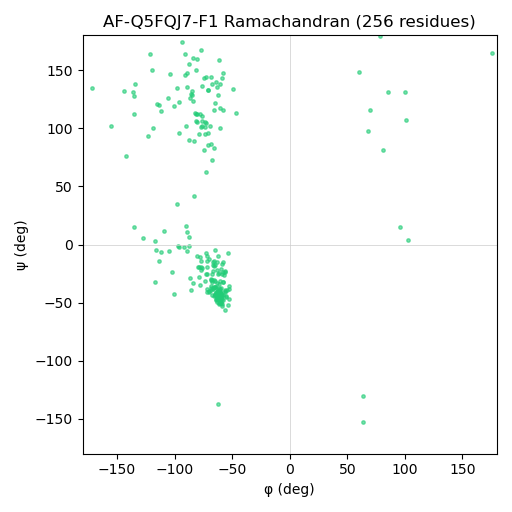40 1.00 93.75 159 VAL A CA 1
ATOM 1202 C C . VAL A 1 159 ? 2.101 -4.564 10.568 1.00 93.75 159 VAL A C 1
ATOM 1204 O O . VAL A 1 159 ? 2.911 -3.958 9.874 1.00 93.75 159 VAL A O 1
ATOM 1207 N N . LEU A 1 160 ? 2.321 -5.814 10.983 1.00 94.44 160 LEU A N 1
ATOM 1208 C CA . LEU A 1 160 ? 3.524 -6.564 10.625 1.00 94.44 160 LEU A CA 1
ATOM 1209 C C . LEU A 1 160 ? 3.627 -6.765 9.107 1.00 94.44 160 LEU A C 1
ATOM 1211 O O . LEU A 1 160 ? 4.658 -6.452 8.523 1.00 94.44 160 LEU A O 1
ATOM 1215 N N . VAL A 1 161 ? 2.555 -7.243 8.468 1.00 93.69 161 VAL A N 1
ATOM 1216 C CA . VAL A 1 161 ? 2.499 -7.431 7.010 1.00 93.69 161 VAL A CA 1
ATOM 1217 C C . VAL A 1 161 ? 2.694 -6.103 6.286 1.00 93.69 161 VAL A C 1
ATOM 1219 O O . VAL A 1 161 ? 3.442 -6.069 5.316 1.00 93.69 161 VAL A O 1
ATOM 1222 N N . PHE A 1 162 ? 2.089 -5.017 6.772 1.00 93.94 162 PHE A N 1
ATOM 1223 C CA . PHE A 1 162 ? 2.263 -3.677 6.215 1.00 93.94 162 PHE A CA 1
ATOM 1224 C C . PHE A 1 162 ? 3.744 -3.283 6.190 1.00 93.94 162 PHE A C 1
ATOM 1226 O O . PHE A 1 162 ? 4.281 -3.023 5.119 1.00 93.94 162 PHE A O 1
ATOM 1233 N N . TRP A 1 163 ? 4.432 -3.316 7.335 1.00 93.50 163 TRP A N 1
ATOM 1234 C CA . TRP A 1 163 ? 5.835 -2.898 7.412 1.00 93.50 163 TRP A CA 1
ATOM 1235 C C . TRP A 1 163 ? 6.791 -3.840 6.684 1.00 93.50 163 TRP A C 1
ATOM 1237 O O . TRP A 1 163 ? 7.699 -3.363 6.014 1.00 93.50 163 TRP A O 1
ATOM 1247 N N . ILE A 1 164 ? 6.579 -5.158 6.757 1.00 92.31 164 ILE A N 1
ATOM 1248 C CA . ILE A 1 164 ? 7.380 -6.116 5.980 1.00 92.31 164 ILE A CA 1
ATOM 1249 C C . ILE A 1 164 ? 7.221 -5.831 4.487 1.00 92.31 164 ILE A C 1
ATOM 1251 O O . ILE A 1 164 ? 8.213 -5.759 3.773 1.00 92.31 164 ILE A O 1
ATOM 1255 N N . SER A 1 165 ? 5.992 -5.617 4.020 1.00 90.19 165 SER A N 1
ATOM 1256 C CA . SER A 1 165 ? 5.732 -5.356 2.603 1.00 90.19 165 SER A CA 1
ATOM 1257 C C . SER A 1 165 ? 6.324 -4.021 2.151 1.00 90.19 165 SER A C 1
ATOM 1259 O O . SER A 1 165 ? 6.872 -3.962 1.059 1.00 90.19 165 SER A O 1
ATOM 1261 N N . VAL A 1 166 ? 6.295 -2.977 2.994 1.00 89.94 166 VAL A N 1
ATOM 1262 C CA . VAL A 1 166 ? 6.993 -1.706 2.722 1.00 89.94 166 VAL A CA 1
ATOM 1263 C C . VAL A 1 166 ? 8.492 -1.957 2.573 1.00 89.94 166 VAL A C 1
ATOM 1265 O O . VAL A 1 166 ? 9.073 -1.557 1.575 1.00 89.94 166 VAL A O 1
ATOM 1268 N N . LEU A 1 167 ? 9.110 -2.670 3.519 1.00 88.44 167 LEU A N 1
ATOM 1269 C CA . LEU A 1 167 ? 10.550 -2.945 3.490 1.00 88.44 167 LEU A CA 1
ATOM 1270 C C . LEU A 1 167 ? 10.972 -3.765 2.268 1.00 88.44 167 LEU A C 1
ATOM 1272 O O . LEU A 1 167 ? 11.984 -3.455 1.653 1.00 88.44 167 LEU A O 1
ATOM 1276 N N . PHE A 1 168 ? 10.201 -4.790 1.903 1.00 86.50 168 PHE A N 1
ATOM 1277 C CA . PHE A 1 168 ? 10.460 -5.578 0.696 1.00 86.50 168 PHE A CA 1
ATOM 1278 C C . PHE A 1 168 ? 10.212 -4.774 -0.580 1.00 86.50 168 PHE A C 1
ATOM 1280 O O . PHE A 1 168 ? 10.893 -4.997 -1.574 1.00 86.50 168 PHE A O 1
ATOM 1287 N N . SER A 1 169 ? 9.278 -3.821 -0.545 1.00 86.38 169 SER A N 1
ATOM 1288 C CA . SER A 1 169 ? 8.982 -2.956 -1.682 1.00 86.38 169 SER A CA 1
ATOM 1289 C C . SER A 1 169 ? 10.115 -1.991 -2.019 1.00 86.38 169 SER A C 1
ATOM 1291 O O . SER A 1 169 ? 10.215 -1.590 -3.174 1.00 86.38 169 SER A O 1
ATOM 1293 N N . LEU A 1 170 ? 10.962 -1.637 -1.046 1.00 83.19 170 LEU A N 1
ATOM 1294 C CA . LEU A 1 170 ? 12.143 -0.788 -1.248 1.00 83.19 170 LEU A CA 1
ATOM 1295 C C . LEU A 1 170 ? 13.278 -1.499 -2.005 1.00 83.19 170 LEU A C 1
ATOM 1297 O O . LEU A 1 170 ? 14.199 -0.830 -2.449 1.00 83.19 170 LEU A O 1
ATOM 1301 N N . GLY A 1 171 ? 13.230 -2.829 -2.146 1.00 81.56 171 GLY A N 1
ATOM 1302 C CA . GLY A 1 171 ? 14.215 -3.597 -2.913 1.00 81.56 171 GLY A CA 1
ATOM 1303 C C . GLY A 1 171 ? 15.644 -3.556 -2.361 1.00 81.56 171 GLY A C 1
ATOM 1304 O O . GLY A 1 171 ? 15.854 -3.475 -1.147 1.00 81.56 171 GLY A O 1
ATOM 1305 N N . GLY A 1 172 ? 16.625 -3.723 -3.256 1.00 75.06 172 GLY A N 1
ATOM 1306 C CA . GLY A 1 172 ? 18.061 -3.774 -2.940 1.00 75.06 172 GLY A CA 1
ATOM 1307 C C . GLY A 1 172 ? 18.696 -2.408 -2.720 1.00 75.06 172 GLY A C 1
ATOM 1308 O O . GLY A 1 172 ? 19.736 -2.310 -2.066 1.00 75.06 172 GLY A O 1
ATOM 1309 N N . VAL A 1 173 ? 18.044 -1.349 -3.199 1.00 78.56 173 VAL A N 1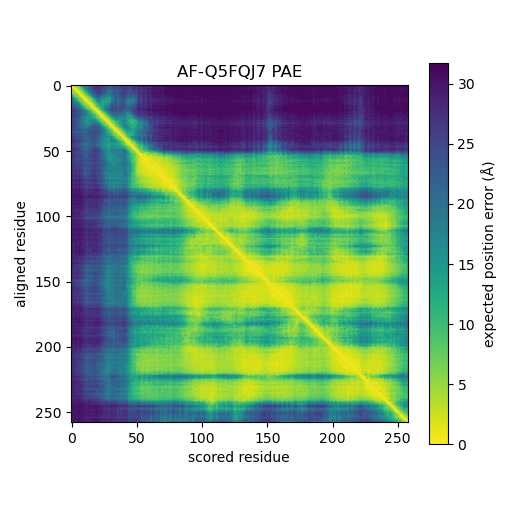
ATOM 1310 C CA . VAL A 1 173 ? 18.589 0.004 -3.203 1.00 78.56 173 VAL A CA 1
ATOM 1311 C C . VAL A 1 173 ? 17.535 1.005 -2.755 1.00 78.56 173 VAL A C 1
ATOM 1313 O O . VAL A 1 173 ? 16.411 1.037 -3.251 1.00 78.56 173 VAL A O 1
ATOM 1316 N N . LEU A 1 174 ? 17.920 1.864 -1.815 1.00 79.81 174 LEU A N 1
ATOM 1317 C CA . LEU A 1 174 ? 17.033 2.866 -1.255 1.00 79.81 174 LEU A CA 1
ATOM 1318 C C . LEU A 1 174 ? 16.974 4.084 -2.177 1.00 79.81 174 LEU A C 1
ATOM 1320 O O . LEU A 1 174 ? 17.960 4.812 -2.302 1.00 79.81 174 LEU A O 1
ATOM 1324 N N . HIS A 1 175 ? 15.814 4.316 -2.779 1.00 82.25 175 HIS A N 1
ATOM 1325 C CA . HIS A 1 175 ? 15.561 5.484 -3.617 1.00 82.25 175 HIS A CA 1
ATOM 1326 C C . HIS A 1 175 ? 14.842 6.571 -2.808 1.00 82.25 175 HIS A C 1
ATOM 1328 O O . HIS A 1 175 ? 13.918 6.277 -2.040 1.00 82.25 175 HIS A O 1
ATOM 1334 N N . ALA A 1 176 ? 15.311 7.810 -2.944 1.00 81.00 176 ALA A N 1
ATOM 1335 C CA . ALA A 1 176 ? 14.721 9.012 -2.364 1.00 81.00 176 ALA A CA 1
ATOM 1336 C C . ALA A 1 176 ? 14.839 10.179 -3.363 1.00 81.00 176 ALA A C 1
ATOM 1338 O O . ALA A 1 176 ? 15.703 11.057 -3.227 1.00 81.00 176 ALA A O 1
ATOM 1339 N N . GLY A 1 177 ? 13.983 10.166 -4.385 1.00 78.25 177 GLY A N 1
ATOM 1340 C CA . GLY A 1 177 ? 14.084 11.011 -5.573 1.00 78.25 177 GLY A CA 1
ATOM 1341 C C . GLY A 1 177 ? 15.357 10.689 -6.353 1.00 78.25 177 GLY A C 1
ATOM 1342 O O . GLY A 1 177 ? 15.704 9.528 -6.549 1.00 78.25 177 GLY A O 1
ATOM 1343 N N . GLU A 1 178 ? 16.123 11.721 -6.707 1.00 74.75 178 GLU A N 1
ATOM 1344 C CA . GLU A 1 178 ? 17.430 11.556 -7.364 1.00 74.75 178 GLU A CA 1
ATOM 1345 C C . GLU A 1 178 ? 18.497 10.885 -6.477 1.00 74.75 178 GLU A C 1
ATOM 1347 O O . GLU A 1 178 ? 19.546 10.466 -6.970 1.00 74.75 178 GLU A O 1
ATOM 1352 N N . ASN A 1 179 ? 18.270 10.791 -5.162 1.00 76.38 179 ASN A N 1
ATOM 1353 C CA . ASN A 1 179 ? 19.257 10.230 -4.248 1.00 76.38 179 ASN A CA 1
ATOM 1354 C C . ASN A 1 179 ? 19.117 8.714 -4.148 1.00 76.38 179 ASN A C 1
ATOM 1356 O O . ASN A 1 179 ? 18.067 8.190 -3.772 1.00 76.38 179 ASN A O 1
ATOM 1360 N N . VAL A 1 180 ? 20.230 8.029 -4.390 1.00 80.06 180 VAL A N 1
ATOM 1361 C CA . VAL A 1 180 ? 20.340 6.575 -4.318 1.00 80.06 180 VAL A CA 1
ATOM 1362 C C . VAL A 1 180 ? 21.267 6.214 -3.161 1.00 80.06 180 VAL A C 1
ATOM 1364 O O . VAL A 1 180 ? 22.429 6.622 -3.133 1.00 80.06 180 VAL A O 1
ATOM 1367 N N . ALA A 1 181 ? 20.758 5.465 -2.184 1.00 78.88 181 ALA A N 1
ATOM 1368 C CA . ALA A 1 181 ? 21.545 4.978 -1.058 1.00 78.88 181 ALA A CA 1
ATOM 1369 C C . ALA A 1 181 ? 21.646 3.448 -1.081 1.00 78.88 181 ALA A C 1
ATOM 1371 O O . ALA A 1 181 ? 20.652 2.725 -0.986 1.00 78.88 181 ALA A O 1
ATOM 1372 N N . HIS A 1 182 ? 22.882 2.955 -1.151 1.00 72.38 182 HIS A N 1
ATOM 1373 C CA . HIS A 1 182 ? 23.200 1.533 -1.068 1.00 72.38 182 HIS A CA 1
ATOM 1374 C C . HIS A 1 182 ? 23.430 1.158 0.399 1.00 72.38 182 HIS A C 1
ATOM 1376 O O . HIS A 1 182 ? 24.468 1.471 0.985 1.00 72.38 182 HIS A O 1
ATOM 1382 N N . GLY A 1 183 ? 22.430 0.533 1.015 1.00 69.44 183 GLY A N 1
ATOM 1383 C CA . GLY A 1 183 ? 22.499 0.008 2.378 1.00 69.44 183 GLY A CA 1
ATOM 1384 C C . GLY A 1 183 ? 22.219 -1.495 2.400 1.00 69.44 183 GLY A C 1
ATOM 1385 O O . GLY A 1 183 ? 21.676 -2.023 1.433 1.00 69.44 183 GLY A O 1
ATOM 1386 N N . PRO A 1 184 ? 22.553 -2.208 3.492 1.00 69.69 184 PRO A N 1
ATOM 1387 C CA . PRO A 1 184 ? 22.205 -3.617 3.641 1.00 69.69 184 PRO A CA 1
ATOM 1388 C C . PRO A 1 184 ? 20.683 -3.763 3.804 1.00 69.69 184 PRO A C 1
ATOM 1390 O O . PRO A 1 184 ? 20.152 -3.757 4.914 1.00 69.69 184 PRO A O 1
ATOM 1393 N N . LEU A 1 185 ? 19.977 -3.849 2.680 1.00 77.00 185 LEU A N 1
ATOM 1394 C CA . LEU A 1 185 ? 18.536 -4.056 2.612 1.00 77.00 185 LEU A CA 1
ATOM 1395 C C . LEU A 1 185 ? 18.192 -5.556 2.618 1.00 77.00 185 LEU A C 1
ATOM 1397 O O . LEU A 1 185 ? 19.008 -6.379 2.193 1.00 77.00 185 LEU A O 1
ATOM 1401 N N . PRO A 1 186 ? 16.978 -5.945 3.066 1.00 76.06 186 PRO A N 1
ATOM 1402 C CA . PRO A 1 186 ? 16.558 -7.349 3.125 1.00 76.06 186 PRO A CA 1
ATOM 1403 C C . PRO A 1 186 ? 16.628 -8.066 1.774 1.00 76.06 186 PRO A C 1
ATOM 1405 O O . PRO A 1 186 ? 16.800 -9.283 1.731 1.00 76.06 186 PRO A O 1
ATOM 1408 N N . TRP A 1 187 ? 16.514 -7.314 0.678 1.00 76.81 187 TRP A N 1
ATOM 1409 C CA . TRP A 1 187 ? 16.531 -7.846 -0.678 1.00 76.81 187 TRP A CA 1
ATOM 1410 C C . TRP A 1 187 ? 17.853 -8.526 -1.045 1.00 76.81 187 TRP A C 1
ATOM 1412 O O . TRP A 1 187 ? 17.840 -9.556 -1.713 1.00 76.81 187 TRP A O 1
ATOM 1422 N N . HIS A 1 188 ? 18.986 -8.050 -0.515 1.00 75.19 188 HIS A N 1
ATOM 1423 C CA . HIS A 1 188 ? 20.290 -8.678 -0.751 1.00 75.19 188 HIS A CA 1
ATOM 1424 C C . HIS A 1 188 ? 20.347 -10.150 -0.311 1.00 75.19 188 HIS A C 1
ATOM 1426 O O . HIS A 1 188 ? 21.148 -10.914 -0.836 1.00 75.19 188 HIS A O 1
ATOM 1432 N N . LEU A 1 189 ? 19.493 -10.575 0.629 1.00 75.38 189 LEU A N 1
ATOM 1433 C CA . LEU A 1 189 ? 19.426 -11.974 1.065 1.00 75.38 189 LEU A CA 1
ATOM 1434 C C . LEU A 1 189 ? 18.772 -12.893 0.023 1.00 75.38 189 LEU A C 1
ATOM 1436 O O . LEU A 1 189 ? 19.010 -14.100 0.040 1.00 75.38 189 LEU A O 1
ATOM 1440 N N . VAL A 1 190 ? 17.918 -12.342 -0.841 1.00 75.69 190 VAL A N 1
ATOM 1441 C CA . VAL A 1 190 ? 17.073 -13.103 -1.774 1.00 75.69 190 VAL A CA 1
ATOM 1442 C C . VAL A 1 190 ? 17.431 -12.879 -3.242 1.00 75.69 190 VAL A C 1
ATOM 1444 O O . VAL A 1 190 ? 17.033 -13.682 -4.082 1.00 75.69 190 VAL A O 1
ATOM 1447 N N . ASP A 1 191 ? 18.229 -11.857 -3.542 1.00 74.50 191 ASP A N 1
ATOM 1448 C CA . ASP A 1 191 ? 18.628 -11.474 -4.901 1.00 74.50 191 ASP A CA 1
ATOM 1449 C C . ASP A 1 191 ? 19.411 -12.572 -5.651 1.00 74.50 191 ASP A C 1
ATOM 1451 O O . ASP A 1 191 ? 19.360 -12.691 -6.871 1.00 74.50 191 ASP A O 1
ATOM 1455 N N . HIS A 1 192 ? 20.070 -13.474 -4.918 1.00 73.56 192 HIS A N 1
ATOM 1456 C CA . HIS A 1 192 ? 20.816 -14.596 -5.497 1.00 73.56 192 HIS A CA 1
ATOM 1457 C C . HIS A 1 192 ? 19.937 -15.713 -6.093 1.00 73.56 192 HIS A C 1
ATOM 1459 O O . HIS A 1 192 ? 20.466 -16.631 -6.727 1.00 73.56 192 HIS A O 1
ATOM 1465 N N . LEU A 1 193 ? 18.615 -15.697 -5.875 1.00 74.38 193 LEU A N 1
ATOM 1466 C CA . LEU A 1 193 ? 17.722 -16.717 -6.421 1.00 74.38 193 LEU A CA 1
ATOM 1467 C C . LEU A 1 193 ? 17.281 -16.345 -7.849 1.00 74.38 193 LEU A C 1
ATOM 1469 O O . LEU A 1 193 ? 16.706 -15.278 -8.041 1.00 74.38 193 LEU A O 1
ATOM 1473 N N . PRO A 1 194 ? 17.405 -17.255 -8.837 1.00 67.06 194 PRO A N 1
ATOM 1474 C CA . PRO A 1 194 ? 17.144 -16.955 -10.252 1.00 67.06 194 PRO A CA 1
ATOM 1475 C C . PRO A 1 194 ? 15.685 -16.596 -10.569 1.00 67.06 194 PRO A C 1
ATOM 1477 O O . PRO A 1 194 ? 15.398 -16.045 -11.623 1.00 67.06 194 PRO A O 1
ATOM 1480 N N . VAL A 1 195 ? 14.747 -16.928 -9.676 1.00 68.94 195 VAL A N 1
ATOM 1481 C CA . VAL A 1 195 ? 13.339 -16.517 -9.803 1.00 68.94 195 VAL A CA 1
ATOM 1482 C C . VAL A 1 195 ? 13.127 -15.113 -9.236 1.00 68.94 195 VAL A C 1
ATOM 1484 O O . VAL A 1 195 ? 12.286 -14.380 -9.741 1.00 68.94 195 VAL A O 1
ATOM 1487 N N . VAL A 1 196 ? 13.876 -14.742 -8.194 1.00 69.56 196 VAL A N 1
ATOM 1488 C CA . VAL A 1 196 ? 13.703 -13.486 -7.449 1.00 69.56 196 VAL A CA 1
ATOM 1489 C C . VAL A 1 196 ? 14.470 -12.337 -8.100 1.00 69.56 196 VAL A C 1
ATOM 1491 O O . VAL A 1 196 ? 13.987 -11.212 -8.072 1.00 69.56 196 VAL A O 1
ATOM 1494 N N . SER A 1 197 ? 15.580 -12.624 -8.783 1.00 66.00 197 SER A N 1
ATOM 1495 C CA . SER A 1 197 ? 16.398 -11.639 -9.509 1.00 66.00 197 SER A CA 1
ATOM 1496 C C . SER A 1 197 ? 15.678 -10.925 -10.666 1.00 66.00 197 SER A C 1
ATOM 1498 O O . SER A 1 197 ? 16.214 -9.982 -11.237 1.00 66.00 197 SER A O 1
ATOM 1500 N N . SER A 1 198 ? 14.477 -11.380 -11.045 1.00 66.62 198 SER A N 1
ATOM 1501 C CA . SER A 1 198 ? 13.603 -10.730 -12.038 1.00 66.62 198 SER A CA 1
ATOM 1502 C C . SER A 1 198 ? 12.265 -10.252 -11.454 1.00 66.62 198 SER A C 1
ATOM 1504 O O . SER A 1 198 ? 11.401 -9.781 -12.198 1.00 66.62 198 SER A O 1
ATOM 1506 N N . VAL A 1 199 ? 12.054 -10.405 -10.141 1.00 75.75 199 VAL A N 1
ATOM 1507 C CA . VAL A 1 199 ? 10.862 -9.889 -9.454 1.00 75.75 199 VAL A CA 1
ATOM 1508 C C . VAL A 1 199 ? 11.028 -8.390 -9.273 1.00 75.75 199 VAL A C 1
ATOM 1510 O O . VAL A 1 199 ? 12.088 -7.940 -8.864 1.00 75.75 199 VAL A O 1
ATOM 1513 N N . LEU A 1 200 ? 9.964 -7.630 -9.534 1.00 80.56 200 LEU A N 1
ATOM 1514 C CA . LEU A 1 200 ? 9.909 -6.198 -9.255 1.00 80.56 200 LEU A CA 1
ATOM 1515 C C . LEU A 1 200 ? 9.602 -5.989 -7.764 1.00 80.56 200 LEU A C 1
ATOM 1517 O O . LEU A 1 200 ? 8.467 -6.281 -7.359 1.00 80.56 200 LEU A O 1
ATOM 1521 N N . PRO A 1 201 ? 10.539 -5.468 -6.949 1.00 82.75 201 PRO A N 1
ATOM 1522 C CA . PRO A 1 201 ? 10.278 -5.199 -5.538 1.00 82.75 201 PRO A CA 1
ATOM 1523 C C . PRO A 1 201 ? 9.053 -4.306 -5.329 1.00 82.75 201 PRO A C 1
ATOM 1525 O O . PRO A 1 201 ? 8.218 -4.593 -4.476 1.00 82.75 201 PRO A O 1
ATOM 1528 N N . VAL A 1 202 ? 8.848 -3.289 -6.169 1.00 83.56 202 VAL A N 1
ATOM 1529 C CA . VAL A 1 202 ? 7.712 -2.365 -6.029 1.00 83.56 202 VAL A CA 1
ATOM 1530 C C . VAL A 1 202 ? 6.335 -3.050 -6.019 1.00 83.56 202 VAL A C 1
ATOM 1532 O O . VAL A 1 202 ? 5.393 -2.557 -5.402 1.00 83.56 202 VAL A O 1
ATOM 1535 N N . ARG A 1 203 ? 6.203 -4.256 -6.593 1.00 87.25 203 ARG A N 1
ATOM 1536 C CA . ARG A 1 203 ? 4.952 -5.039 -6.560 1.00 87.25 203 ARG A CA 1
ATOM 1537 C C . ARG A 1 203 ? 4.541 -5.442 -5.142 1.00 87.25 203 ARG A C 1
ATOM 1539 O O . ARG A 1 203 ? 3.357 -5.673 -4.898 1.00 87.25 203 ARG A O 1
ATOM 1546 N N . PHE A 1 204 ? 5.472 -5.483 -4.188 1.00 86.56 204 PHE A N 1
ATOM 1547 C CA . PHE A 1 204 ? 5.140 -5.736 -2.787 1.00 86.56 204 PHE A CA 1
ATOM 1548 C C . PHE A 1 204 ? 4.295 -4.610 -2.161 1.00 86.56 204 PHE A C 1
ATOM 1550 O O . PHE A 1 204 ? 3.571 -4.872 -1.196 1.00 86.56 204 PHE A O 1
ATOM 1557 N N . ALA A 1 205 ? 4.257 -3.408 -2.752 1.00 86.88 205 ALA A N 1
ATOM 1558 C CA . ALA A 1 205 ? 3.320 -2.346 -2.372 1.00 86.88 205 ALA A CA 1
ATOM 1559 C C . ALA A 1 205 ? 1.835 -2.757 -2.521 1.00 86.88 205 ALA A C 1
ATOM 1561 O O . ALA A 1 205 ? 0.954 -2.237 -1.836 1.00 86.88 205 ALA A O 1
ATOM 1562 N N . MET A 1 206 ? 1.512 -3.772 -3.328 1.00 88.62 206 MET A N 1
ATOM 1563 C CA . MET A 1 206 ? 0.145 -4.311 -3.373 1.00 88.62 206 MET A CA 1
ATOM 1564 C C . MET A 1 206 ? -0.264 -4.956 -2.034 1.00 88.62 206 MET A C 1
ATOM 1566 O O . MET A 1 206 ? -1.422 -4.892 -1.625 1.00 88.62 206 MET A O 1
ATOM 1570 N N . PHE A 1 207 ? 0.682 -5.538 -1.293 1.00 90.00 207 PHE A N 1
ATOM 1571 C CA . PHE A 1 207 ? 0.404 -6.102 0.030 1.00 90.00 207 PHE A CA 1
ATOM 1572 C C . PHE A 1 207 ? 0.326 -5.025 1.119 1.00 90.00 207 PHE A C 1
ATOM 1574 O O . PHE A 1 207 ? -0.407 -5.203 2.097 1.00 90.00 207 PHE A O 1
ATOM 1581 N N . THR A 1 208 ? 1.022 -3.892 0.949 1.00 90.94 208 THR A N 1
ATOM 1582 C CA . THR A 1 208 ? 0.907 -2.747 1.869 1.00 90.94 208 THR A CA 1
ATOM 1583 C C . THR A 1 208 ? -0.508 -2.171 1.814 1.00 90.94 208 THR A C 1
ATOM 1585 O O . THR A 1 208 ? -1.146 -2.017 2.859 1.00 90.94 208 THR A O 1
ATOM 1588 N N . SER A 1 209 ? -1.047 -1.955 0.611 1.00 90.56 209 SER A N 1
ATOM 1589 C CA . SER A 1 209 ? -2.418 -1.470 0.408 1.00 90.56 209 SER A CA 1
ATOM 1590 C C . SER A 1 209 ? -3.474 -2.472 0.892 1.00 90.56 209 SER A C 1
ATOM 1592 O O . SER A 1 209 ? -4.464 -2.069 1.513 1.00 90.56 209 SER A O 1
ATOM 1594 N N . LEU A 1 210 ? -3.245 -3.781 0.724 1.00 92.06 210 LEU A N 1
ATOM 1595 C CA . LEU A 1 210 ? -4.120 -4.824 1.270 1.00 92.06 210 LEU A CA 1
ATOM 1596 C C . LEU A 1 210 ? -4.181 -4.772 2.805 1.00 92.06 210 LEU A C 1
ATOM 1598 O O . LEU A 1 210 ? -5.266 -4.723 3.389 1.00 92.06 210 LEU A O 1
ATOM 1602 N N . ALA A 1 211 ? -3.022 -4.755 3.469 1.00 93.12 211 ALA A N 1
ATOM 1603 C CA . ALA A 1 211 ? -2.946 -4.682 4.925 1.00 93.12 211 ALA A CA 1
ATOM 1604 C C . ALA A 1 211 ? -3.597 -3.398 5.461 1.00 93.12 211 ALA A C 1
ATOM 1606 O O . ALA A 1 211 ? -4.359 -3.437 6.431 1.00 93.12 211 ALA A O 1
ATOM 1607 N N . LEU A 1 212 ? -3.346 -2.274 4.792 1.00 93.81 212 LEU A N 1
ATOM 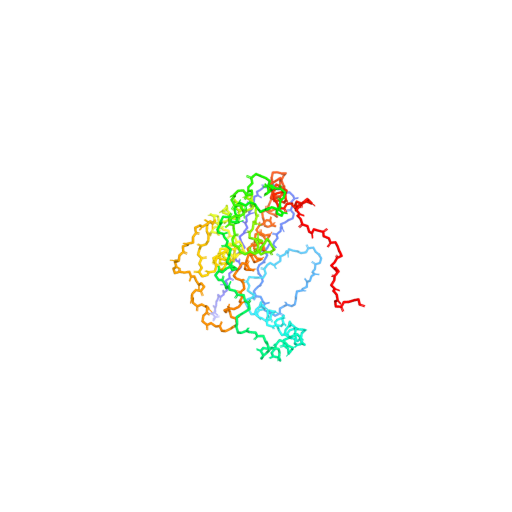1608 C CA . LEU A 1 212 ? -3.927 -0.978 5.112 1.00 93.81 212 LEU A CA 1
ATOM 1609 C C . LEU A 1 212 ? -5.455 -0.975 4.979 1.00 93.81 212 LEU A C 1
ATOM 1611 O O . LEU A 1 212 ? -6.145 -0.489 5.871 1.00 93.81 212 LEU A O 1
ATOM 1615 N N . THR A 1 213 ? -5.998 -1.584 3.926 1.00 93.19 213 THR A N 1
ATOM 1616 C CA . THR A 1 213 ? -7.451 -1.704 3.723 1.00 93.19 213 THR A CA 1
ATOM 1617 C C . THR A 1 213 ? -8.117 -2.461 4.873 1.00 93.19 213 THR A C 1
ATOM 1619 O O . THR A 1 213 ? -9.158 -2.037 5.382 1.00 93.19 213 THR A O 1
ATOM 1622 N N . VAL A 1 214 ? -7.493 -3.540 5.359 1.00 93.88 214 VAL A N 1
ATOM 1623 C CA . VAL A 1 214 ? -7.986 -4.270 6.538 1.00 93.88 214 VAL A CA 1
ATOM 1624 C C . VAL A 1 214 ? -7.933 -3.391 7.792 1.00 93.88 214 VAL A C 1
ATOM 1626 O O . VAL A 1 214 ? -8.889 -3.380 8.570 1.00 93.88 214 VAL A O 1
ATOM 1629 N N . LEU A 1 215 ? -6.866 -2.608 7.986 1.00 92.94 215 LEU A N 1
ATOM 1630 C CA . LEU A 1 215 ? -6.777 -1.650 9.096 1.00 92.94 215 LEU A CA 1
ATOM 1631 C C . LEU A 1 215 ? -7.874 -0.574 9.017 1.00 92.94 215 LEU A C 1
ATOM 1633 O O . LEU A 1 215 ? -8.493 -0.267 10.037 1.00 92.94 215 LEU A O 1
ATOM 1637 N N . CYS A 1 216 ? -8.186 -0.060 7.824 1.00 92.75 216 CYS A N 1
ATOM 1638 C CA . CYS A 1 216 ? -9.306 0.856 7.590 1.00 92.75 216 CYS A CA 1
ATOM 1639 C C . CYS A 1 216 ? -10.655 0.214 7.942 1.00 92.75 216 CYS A C 1
ATOM 1641 O O . CYS A 1 216 ? -11.485 0.835 8.610 1.00 92.75 216 CYS A O 1
ATOM 1643 N N . ALA A 1 217 ? -10.870 -1.045 7.554 1.00 92.69 217 ALA A N 1
ATOM 1644 C CA . ALA A 1 217 ? -12.083 -1.777 7.904 1.00 92.69 217 ALA A CA 1
ATOM 1645 C C . ALA A 1 217 ? -12.219 -1.947 9.427 1.00 92.69 217 ALA A C 1
ATOM 1647 O O . ALA A 1 217 ? -13.276 -1.662 9.990 1.00 92.69 217 ALA A O 1
ATOM 1648 N N . VAL A 1 218 ? -11.136 -2.323 10.119 1.00 91.25 218 VAL A N 1
ATOM 1649 C CA . VAL A 1 218 ? -11.103 -2.413 11.591 1.00 91.25 218 VAL A CA 1
ATOM 1650 C C . VAL A 1 218 ? -11.364 -1.047 12.234 1.00 91.25 218 VAL A C 1
ATOM 1652 O O . VAL A 1 218 ? -12.104 -0.957 13.217 1.00 91.25 218 VAL A O 1
ATOM 1655 N N . PHE A 1 219 ? -10.795 0.025 11.679 1.00 91.06 219 PHE A N 1
ATOM 1656 C CA . PHE A 1 219 ? -11.011 1.391 12.148 1.00 91.06 219 PHE A CA 1
ATOM 1657 C C . PHE A 1 219 ? -12.485 1.795 12.081 1.00 91.06 219 PHE A C 1
ATOM 1659 O O . PHE A 1 219 ? -13.013 2.352 13.044 1.00 91.06 219 PHE A O 1
ATOM 1666 N N . LEU A 1 220 ? -13.174 1.481 10.987 1.00 91.31 220 LEU A N 1
ATOM 1667 C CA . LEU A 1 220 ? -14.601 1.767 10.841 1.00 91.31 220 LEU A CA 1
ATOM 1668 C C . LEU A 1 220 ? -15.472 0.852 11.716 1.00 91.31 220 LEU A C 1
ATOM 1670 O O . LEU A 1 220 ? -16.432 1.327 12.323 1.00 91.31 220 LEU A O 1
ATOM 1674 N N . ALA A 1 221 ? -15.110 -0.428 11.847 1.00 90.00 221 ALA A N 1
ATOM 1675 C CA . ALA A 1 221 ? -15.893 -1.428 12.575 1.00 90.00 221 ALA A CA 1
ATOM 1676 C C . ALA A 1 221 ? -15.960 -1.188 14.093 1.00 90.00 221 ALA A C 1
ATOM 1678 O O . ALA A 1 221 ? -16.953 -1.535 14.726 1.00 90.00 221 ALA A O 1
ATOM 1679 N N . GLN A 1 222 ? -14.925 -0.595 14.698 1.00 83.62 222 GLN A N 1
ATOM 1680 C CA . GLN A 1 222 ? -14.905 -0.355 16.146 1.00 83.62 222 GLN A CA 1
ATOM 1681 C C . GLN A 1 222 ? -16.010 0.605 16.607 1.00 83.62 222 GLN A C 1
ATOM 1683 O O . GLN A 1 222 ? -16.677 0.335 17.604 1.00 83.62 222 GLN A O 1
ATOM 1688 N N . ARG A 1 223 ? -16.143 1.758 15.934 1.00 82.81 223 ARG A N 1
ATOM 1689 C CA . ARG A 1 223 ? -17.135 2.804 16.233 1.00 82.81 223 ARG A CA 1
ATOM 1690 C C . ARG A 1 223 ? -17.407 3.633 14.975 1.00 82.81 223 ARG A C 1
ATOM 1692 O O . ARG A 1 223 ? -16.597 4.514 14.678 1.00 82.81 223 ARG A O 1
ATOM 1699 N N . PRO A 1 224 ? -18.520 3.410 14.264 1.00 78.06 224 PRO A N 1
ATOM 1700 C CA . PRO A 1 224 ? -18.861 4.217 13.102 1.00 78.06 224 PRO A CA 1
ATOM 1701 C C . PRO A 1 224 ? -19.237 5.632 13.559 1.00 78.06 224 PRO A C 1
ATOM 1703 O O . PRO A 1 224 ? -20.325 5.870 14.076 1.00 78.06 224 PRO A O 1
ATOM 1706 N N . THR A 1 225 ? -18.315 6.581 13.408 1.00 90.31 225 THR A N 1
ATOM 1707 C CA . THR A 1 225 ? -18.568 8.010 13.630 1.00 90.31 225 THR A CA 1
ATOM 1708 C C . THR A 1 225 ? -18.312 8.782 12.347 1.00 90.31 225 THR A C 1
ATOM 1710 O O . THR A 1 225 ? -17.454 8.401 11.548 1.00 90.31 225 THR A O 1
ATOM 1713 N N . VAL A 1 226 ? -19.023 9.898 12.163 1.00 89.50 226 VAL A N 1
ATOM 1714 C CA . VAL A 1 226 ? -18.884 10.766 10.979 1.00 89.50 226 VAL A CA 1
ATOM 1715 C C . VAL A 1 226 ? -17.422 11.166 10.751 1.00 89.50 226 VAL A C 1
ATOM 1717 O O . VAL A 1 226 ? -16.948 11.137 9.621 1.00 89.50 226 VAL A O 1
ATOM 1720 N N . GLY A 1 227 ? -16.669 11.432 11.824 1.00 89.75 227 GLY A N 1
ATOM 1721 C CA . GLY A 1 227 ? -15.241 11.747 11.734 1.00 89.75 227 GLY A CA 1
ATOM 1722 C C . GLY A 1 227 ? -14.390 10.611 11.152 1.00 89.75 227 GLY A C 1
ATOM 1723 O O . GLY A 1 227 ? -13.508 10.873 10.342 1.00 89.75 227 GLY A O 1
ATOM 1724 N N . ARG A 1 228 ? -14.663 9.343 11.497 1.00 90.12 228 ARG A N 1
ATOM 1725 C CA . ARG A 1 228 ? -13.909 8.200 10.947 1.00 90.12 228 ARG A CA 1
ATOM 1726 C C . ARG A 1 228 ? -14.216 7.967 9.473 1.00 90.12 228 ARG A C 1
ATOM 1728 O O . ARG A 1 228 ? -13.292 7.724 8.702 1.00 90.12 228 ARG A O 1
ATOM 1735 N N . TYR A 1 229 ? -15.484 8.096 9.080 1.00 91.75 229 TYR A N 1
ATOM 1736 C CA . TYR A 1 229 ? -15.854 8.091 7.664 1.00 91.75 229 TYR A CA 1
ATOM 1737 C C . TYR A 1 229 ? -15.187 9.246 6.918 1.00 91.75 229 TYR A C 1
ATOM 1739 O O . TYR A 1 229 ? -14.660 9.027 5.837 1.00 91.75 229 TYR A O 1
ATOM 1747 N N . GLY A 1 230 ? -15.121 10.435 7.525 1.00 92.69 230 GLY A N 1
ATOM 1748 C CA . GLY A 1 230 ? -14.401 11.583 6.978 1.00 92.69 230 GLY A CA 1
ATOM 1749 C C . GLY A 1 230 ? -12.918 11.298 6.726 1.00 92.69 230 GLY A C 1
ATOM 1750 O O . GLY A 1 230 ? -12.421 11.626 5.657 1.00 92.69 230 GLY A O 1
ATOM 1751 N N . VAL A 1 231 ? -12.223 10.627 7.653 1.00 92.00 231 VAL A N 1
ATOM 1752 C CA . VAL A 1 231 ? -10.814 10.225 7.466 1.00 92.00 231 VAL A CA 1
ATOM 1753 C C . VAL A 1 231 ? -10.656 9.252 6.296 1.00 92.00 231 VAL A C 1
ATOM 1755 O O . VAL A 1 231 ? -9.774 9.445 5.464 1.00 92.00 231 VAL A O 1
ATOM 1758 N N . VAL A 1 232 ? -11.513 8.230 6.204 1.00 92.81 232 VAL A N 1
ATOM 1759 C CA . VAL A 1 232 ? -11.438 7.244 5.113 1.00 92.81 232 VAL A CA 1
ATOM 1760 C C . VAL A 1 232 ? -11.795 7.877 3.769 1.00 92.81 232 VAL A C 1
ATOM 1762 O O . VAL A 1 232 ? -11.082 7.659 2.797 1.00 92.81 232 VAL A O 1
ATOM 1765 N N . LEU A 1 233 ? -12.839 8.708 3.713 1.00 93.38 233 LEU A N 1
ATOM 1766 C CA . LEU A 1 233 ? -13.203 9.462 2.512 1.00 93.38 233 LEU A CA 1
ATOM 1767 C C . LEU A 1 233 ? -12.085 10.418 2.092 1.00 93.38 233 LEU A C 1
ATOM 1769 O O . LEU A 1 233 ? -11.770 10.489 0.913 1.00 93.38 233 LEU A O 1
ATOM 1773 N N . CYS A 1 234 ? -11.443 11.099 3.042 1.00 92.81 234 CYS A N 1
ATOM 1774 C CA . CYS A 1 234 ? -10.276 11.932 2.771 1.00 92.81 234 CYS A CA 1
ATOM 1775 C C . CYS A 1 234 ? -9.134 11.103 2.164 1.00 92.81 234 CYS A C 1
ATOM 1777 O O . CYS A 1 234 ? -8.589 11.480 1.134 1.00 92.81 234 CYS A O 1
ATOM 1779 N N . GLY A 1 235 ? -8.821 9.933 2.728 1.00 91.38 235 GLY A N 1
ATOM 1780 C CA . GLY A 1 235 ? -7.828 9.025 2.147 1.00 91.38 235 GLY A CA 1
ATOM 1781 C C . GLY A 1 235 ? -8.185 8.574 0.725 1.00 91.38 235 GLY A C 1
ATOM 1782 O O . GLY A 1 235 ? -7.334 8.610 -0.159 1.00 91.38 235 GLY A O 1
ATOM 1783 N N . LEU A 1 236 ? -9.451 8.224 0.477 1.00 92.06 236 LEU A N 1
ATOM 1784 C CA . LEU A 1 236 ? -9.936 7.856 -0.858 1.00 92.06 236 LEU A CA 1
ATOM 1785 C C . LEU A 1 236 ? -9.851 9.017 -1.856 1.00 92.06 236 LEU A C 1
ATOM 1787 O O . LEU A 1 236 ? -9.534 8.790 -3.017 1.00 92.06 236 LEU A O 1
ATOM 1791 N N . LEU A 1 237 ? -10.098 10.253 -1.414 1.00 91.00 237 LEU A N 1
ATOM 1792 C CA . LEU A 1 237 ? -9.941 11.446 -2.250 1.00 91.00 237 LEU A CA 1
ATOM 1793 C C . LEU A 1 237 ? -8.477 11.683 -2.638 1.00 91.00 237 LEU A C 1
ATOM 1795 O O . LEU A 1 237 ? -8.209 12.085 -3.765 1.00 91.00 237 LEU A O 1
ATOM 1799 N N . PHE A 1 238 ? -7.529 11.405 -1.739 1.00 88.75 238 PHE A N 1
ATOM 1800 C CA . PHE A 1 238 ? -6.097 11.509 -2.043 1.00 88.75 238 PHE A CA 1
ATOM 1801 C C . PHE A 1 238 ? -5.629 10.441 -3.044 1.00 88.75 238 PHE A C 1
ATOM 1803 O O . PHE A 1 238 ? -4.719 10.695 -3.823 1.00 88.75 238 PHE A O 1
ATOM 1810 N N . LEU A 1 239 ? -6.271 9.273 -3.055 1.00 88.19 239 LEU A N 1
ATOM 1811 C CA . LEU A 1 239 ? -6.026 8.197 -4.022 1.00 88.19 239 LEU A CA 1
ATOM 1812 C C . LEU A 1 239 ? -6.862 8.319 -5.299 1.00 88.19 239 LEU A C 1
ATOM 1814 O O . LEU A 1 239 ? -6.765 7.463 -6.178 1.00 88.19 239 LEU A O 1
ATOM 1818 N N . PHE A 1 240 ? -7.714 9.340 -5.402 1.00 88.31 240 PHE A N 1
ATOM 1819 C CA . PHE A 1 240 ? -8.606 9.470 -6.541 1.00 88.31 240 PHE A CA 1
ATOM 1820 C C . PHE A 1 240 ? -7.777 9.635 -7.823 1.00 88.31 240 PHE A C 1
ATOM 1822 O O . PHE A 1 240 ? -6.878 10.483 -7.845 1.00 88.31 240 PHE A O 1
ATOM 1829 N N . PRO A 1 241 ? -8.033 8.844 -8.880 1.00 86.12 241 PRO A N 1
ATOM 1830 C CA . PRO A 1 241 ? -7.245 8.923 -10.101 1.00 86.12 241 PRO A CA 1
ATOM 1831 C C . PRO A 1 241 ? -7.420 10.296 -10.750 1.00 86.12 241 PRO A C 1
ATOM 1833 O O . PRO A 1 241 ? -8.526 10.839 -10.787 1.00 86.12 241 PRO A O 1
ATOM 1836 N N . ALA A 1 242 ? -6.335 10.862 -11.272 1.00 83.44 242 ALA A N 1
ATOM 1837 C CA . ALA A 1 242 ? -6.396 12.072 -12.077 1.00 83.44 242 ALA A CA 1
ATOM 1838 C C . ALA A 1 242 ? -6.912 11.702 -13.481 1.00 83.44 242 ALA A C 1
ATOM 1840 O O . ALA A 1 242 ? -6.183 11.066 -14.242 1.00 83.44 242 ALA A O 1
ATOM 1841 N N . PRO A 1 243 ? -8.134 12.110 -13.878 1.00 72.81 243 PRO A N 1
ATOM 1842 C CA . PRO A 1 243 ? -8.692 11.744 -15.184 1.00 72.81 243 PRO A CA 1
ATOM 1843 C C . PRO A 1 243 ? -7.930 12.377 -16.358 1.00 72.81 243 PRO A C 1
ATOM 1845 O O . PRO A 1 243 ? -8.060 11.927 -17.490 1.00 72.81 243 PRO A O 1
ATOM 1848 N N . ALA A 1 244 ? -7.144 13.424 -16.090 1.00 68.94 244 ALA A N 1
ATOM 1849 C CA . ALA A 1 244 ? -6.284 14.088 -17.064 1.00 68.94 244 ALA A CA 1
ATOM 1850 C C . ALA A 1 244 ? -4.851 13.523 -17.107 1.00 68.94 244 ALA A C 1
ATOM 1852 O O . ALA A 1 244 ? -4.047 13.993 -17.912 1.00 68.94 244 ALA A O 1
ATOM 1853 N N . ALA A 1 245 ? -4.507 12.551 -16.252 1.00 67.25 245 ALA A N 1
ATOM 1854 C CA . ALA A 1 245 ? -3.232 11.851 -16.366 1.00 67.25 245 ALA A CA 1
ATOM 1855 C C . ALA A 1 245 ? -3.199 11.099 -17.705 1.00 67.25 245 ALA A C 1
ATOM 1857 O O . ALA A 1 245 ? -4.198 10.521 -18.123 1.00 67.25 245 ALA A O 1
ATOM 1858 N N . GLN A 1 246 ? -2.085 11.175 -18.426 1.00 59.09 246 GLN A N 1
ATOM 1859 C CA . GLN A 1 246 ? -1.999 10.712 -19.813 1.00 59.09 246 GLN A CA 1
ATOM 1860 C C . GLN A 1 246 ? -2.310 9.207 -19.936 1.00 59.09 246 GLN A C 1
ATOM 1862 O O . GLN A 1 246 ? -1.822 8.410 -19.140 1.00 59.09 246 GLN A O 1
ATOM 1867 N N . GLY A 1 247 ? -3.081 8.813 -20.960 1.00 60.50 247 GLY A N 1
ATOM 1868 C CA . GLY A 1 247 ? -3.159 7.413 -21.404 1.00 60.50 247 GLY A CA 1
ATOM 1869 C C . GLY A 1 247 ? -4.310 6.549 -20.874 1.00 60.50 247 GLY A C 1
ATOM 1870 O O . GLY A 1 247 ? -4.259 5.335 -21.060 1.00 60.50 247 GLY A O 1
ATOM 1871 N N . TRP A 1 248 ? -5.370 7.114 -20.279 1.00 59.94 248 TRP A N 1
ATOM 1872 C CA . TRP A 1 248 ? -6.622 6.370 -20.029 1.00 59.94 248 TRP A CA 1
ATOM 1873 C C . TRP A 1 248 ? -7.399 6.133 -21.339 1.00 59.94 248 TRP A C 1
ATOM 1875 O O . TRP A 1 248 ? -8.511 6.624 -21.525 1.00 59.94 248 TRP A O 1
ATOM 1885 N N . GLU A 1 249 ? -6.808 5.402 -22.279 1.00 63.66 249 GLU A N 1
ATOM 1886 C CA . GLU A 1 249 ? -7.468 4.985 -23.513 1.00 63.66 249 GLU A CA 1
ATOM 1887 C C . GLU A 1 249 ? -8.017 3.566 -23.345 1.00 63.66 249 GLU A C 1
ATOM 1889 O O . GLU A 1 249 ? -7.290 2.623 -23.041 1.00 63.66 249 GLU A O 1
ATOM 1894 N N . ALA A 1 250 ? -9.325 3.392 -23.548 1.00 61.72 250 ALA A N 1
ATOM 1895 C CA . ALA A 1 250 ? -9.978 2.083 -23.450 1.00 61.72 250 ALA A CA 1
ATOM 1896 C C . ALA A 1 250 ? -9.592 1.124 -24.597 1.00 61.72 250 ALA A C 1
ATOM 1898 O O . ALA A 1 250 ? -9.887 -0.069 -24.539 1.00 61.72 250 ALA A O 1
ATOM 1899 N N . THR A 1 251 ? -8.948 1.637 -25.646 1.00 59.66 251 THR A N 1
ATOM 1900 C CA . THR A 1 251 ? -8.591 0.901 -26.860 1.00 59.66 251 THR A CA 1
ATOM 1901 C C . THR A 1 251 ? -7.085 0.874 -27.045 1.00 59.66 251 THR A C 1
ATOM 1903 O O . THR A 1 251 ? -6.496 1.814 -27.564 1.00 59.66 251 THR A O 1
ATOM 1906 N N . THR A 1 252 ? -6.464 -0.242 -26.675 1.00 56.94 252 THR A N 1
ATOM 1907 C CA . THR A 1 252 ? -5.099 -0.566 -27.092 1.00 56.94 252 THR A CA 1
ATOM 1908 C C . THR A 1 252 ? -5.143 -1.140 -28.507 1.00 56.94 252 THR A C 1
ATOM 1910 O O . THR A 1 252 ? -5.551 -2.279 -28.728 1.00 56.94 252 THR A O 1
ATOM 1913 N N . SER A 1 253 ? -4.733 -0.350 -29.497 1.00 60.25 253 SER A N 1
ATOM 1914 C CA . SER A 1 253 ? -4.515 -0.814 -30.869 1.00 60.25 253 SER A CA 1
ATOM 1915 C C . SER A 1 253 ? -3.219 -1.624 -30.936 1.00 60.25 253 SER A C 1
ATOM 1917 O O . SER A 1 253 ? -2.161 -1.121 -31.305 1.00 60.25 253 SER A O 1
ATOM 1919 N N . SER A 1 254 ? -3.272 -2.902 -30.549 1.00 62.78 254 SER A N 1
ATOM 1920 C CA . SER A 1 254 ? -2.128 -3.790 -30.758 1.00 62.78 254 SER A CA 1
ATOM 1921 C C . SER A 1 254 ? -2.179 -4.372 -32.180 1.00 62.78 254 SER A C 1
ATOM 1923 O O . SER A 1 254 ? -3.199 -4.975 -32.531 1.00 62.78 254 SER A O 1
ATOM 1925 N N . PRO A 1 255 ? -1.097 -4.286 -32.974 1.00 68.56 255 PRO A N 1
ATOM 1926 C CA . PRO A 1 255 ? -1.049 -4.826 -34.338 1.00 68.56 255 PRO A CA 1
ATOM 1927 C C . PRO A 1 255 ? -1.164 -6.361 -34.403 1.00 68.56 255 PRO A C 1
ATOM 1929 O O . PRO A 1 255 ? -1.208 -6.929 -35.484 1.00 68.56 255 PRO A O 1
ATOM 1932 N N . PHE A 1 256 ? -1.200 -7.046 -33.256 1.00 68.12 256 PHE A N 1
ATOM 1933 C CA . PHE A 1 256 ? -1.359 -8.497 -33.162 1.00 68.12 256 PHE A CA 1
ATOM 1934 C C . PHE A 1 256 ? -2.808 -8.977 -33.389 1.00 68.12 256 PHE A C 1
ATOM 1936 O O . PHE A 1 256 ? -3.010 -10.138 -33.736 1.00 68.12 256 PHE A O 1
ATOM 1943 N N . PHE A 1 257 ? -3.814 -8.112 -33.193 1.00 57.91 257 PHE A N 1
ATOM 1944 C CA . PHE A 1 257 ? -5.242 -8.469 -33.297 1.00 57.91 257 PHE A CA 1
ATOM 1945 C C . PHE A 1 257 ? -5.957 -7.871 -34.527 1.00 57.91 257 PHE A C 1
ATOM 1947 O O . PHE A 1 257 ? -7.186 -7.919 -34.594 1.00 57.91 257 PHE A O 1
ATOM 1954 N N . THR A 1 258 ? -5.212 -7.316 -35.484 1.00 55.47 258 THR A N 1
ATOM 1955 C CA . THR A 1 258 ? -5.699 -6.808 -36.785 1.00 55.47 258 THR A CA 1
ATOM 1956 C C . THR A 1 258 ? -5.135 -7.640 -37.917 1.00 55.47 258 THR A C 1
ATOM 1958 O O . THR A 1 258 ? -5.923 -8.032 -38.803 1.00 55.47 258 THR A O 1
#

pLDDT: mean 73.91, std 19.99, range [27.72, 96.44]

Organism: Gluconobacter oxydans (strain 621H) (NCBI:txid290633)